Protein AF-A0A7S2UHZ5-F1 (afdb_monomer_lite)

Sequence (242 aa):
SILELDVACSGGGQELNRRLLEGTSVEQKRLEEQRQRSRGRYGQARVVEPGGWLNDPTFMKSLSPTITPPHYPYARNYHRHFALSTAFRPDSQDLDINATRLGYTTLLMEGMGIRYRPEVSLGTVVLQSVSSLVNHSGSGLFYKRSGLMGAQTPSLTVLGNSTRSHGHLHSVVTQFTGSLKRPLNRGYLARDVMAGLLPEAEDCSESLEYCLNVRDAYEPPDHGDGTFHLQQEGTYFSENTD

Radius of gyration: 23.61 Å; chains: 1; bounding box: 49×34×80 Å

pLDDT: mean 73.03, std 15.26, range [33.66, 92.81]

Foldseek 3Di:
DDKWKKKFWDPDLVVVVVLLLQQAPNVVVVVVVVCVVDVDDDDDDPRDHQQNQVQDCVGIPTPDPLDDDDPARSDQQLDPAKEKAKEKEGFPVPPPVPCPQVNSQRSQCRSCCPRRPHPYYHYHYDPDQPCNVCVPPDDPPVCVVVVSPPPRIIMMMMMMDGLSSLVVLVVVLVVLVVVLPDPVVVVVCVVCVVVVNDDDSVVSVVVSVVSVVVSVVSDGPPCSDPCPDPVPPDPPPPPPDD

Organism: NCBI:txid420275

Structure (mmCIF, N/CA/C/O backbone):
data_AF-A0A7S2UHZ5-F1
#
_entry.id   AF-A0A7S2UHZ5-F1
#
loop_
_atom_site.group_PDB
_atom_site.id
_atom_site.type_symbol
_atom_site.label_atom_id
_atom_site.label_alt_id
_atom_site.label_comp_id
_atom_site.label_asym_id
_atom_site.label_entity_id
_atom_site.label_seq_id
_atom_site.pdbx_PDB_ins_code
_atom_site.Cartn_x
_atom_site.Cartn_y
_atom_site.Cartn_z
_atom_site.occupancy
_atom_site.B_iso_or_equiv
_atom_site.auth_seq_id
_atom_site.auth_comp_id
_atom_site.auth_asym_id
_atom_site.auth_atom_id
_atom_site.pdbx_PDB_model_num
ATOM 1 N N . SER A 1 1 ? -7.349 6.846 8.201 1.00 65.12 1 SER A N 1
ATOM 2 C CA . SER A 1 1 ? -6.884 5.849 7.221 1.00 65.12 1 SER A CA 1
ATOM 3 C C . SER A 1 1 ? -5.747 5.047 7.827 1.00 65.12 1 SER A C 1
ATOM 5 O O . SER A 1 1 ? -4.918 5.600 8.541 1.00 65.12 1 SER A O 1
ATOM 7 N N . ILE A 1 2 ? -5.738 3.743 7.583 1.00 76.19 2 ILE A N 1
ATOM 8 C CA . ILE A 1 2 ? -4.685 2.808 7.970 1.00 76.19 2 ILE A CA 1
ATOM 9 C C . ILE A 1 2 ? -3.681 2.737 6.823 1.00 76.19 2 ILE A C 1
ATOM 11 O O . ILE A 1 2 ? -4.057 2.546 5.668 1.00 76.19 2 ILE A O 1
ATOM 15 N N . LEU A 1 3 ? -2.405 2.935 7.148 1.00 82.00 3 LEU A N 1
ATOM 16 C CA . LEU A 1 3 ? -1.318 2.910 6.178 1.00 82.00 3 LEU A CA 1
ATOM 17 C C . LEU A 1 3 ? -0.586 1.568 6.240 1.00 82.00 3 LEU A C 1
ATOM 19 O O . LEU A 1 3 ? -0.188 1.092 7.304 1.00 82.00 3 LEU A O 1
ATOM 23 N N . GLU A 1 4 ? -0.390 0.981 5.070 1.00 81.94 4 GLU A N 1
ATOM 24 C CA . GLU A 1 4 ? 0.342 -0.253 4.843 1.00 81.94 4 GLU A CA 1
ATOM 25 C C . GLU A 1 4 ? 1.698 0.066 4.230 1.00 81.94 4 GLU A C 1
ATOM 27 O O . GLU A 1 4 ? 1.770 0.794 3.241 1.00 81.94 4 GLU A O 1
ATOM 32 N N . LEU A 1 5 ? 2.765 -0.490 4.803 1.00 85.50 5 LEU A N 1
ATOM 33 C CA . LEU A 1 5 ? 4.116 -0.359 4.279 1.00 85.50 5 LEU A CA 1
ATOM 34 C C . LEU A 1 5 ? 4.591 -1.712 3.763 1.00 85.50 5 LEU A C 1
ATOM 36 O O . LEU A 1 5 ? 4.774 -2.655 4.534 1.00 85.50 5 LEU A O 1
ATOM 40 N N . ASP A 1 6 ? 4.853 -1.781 2.466 1.00 85.75 6 ASP A N 1
ATOM 41 C CA . ASP A 1 6 ? 5.472 -2.930 1.827 1.00 85.75 6 ASP A CA 1
ATOM 42 C C . ASP A 1 6 ? 6.851 -2.549 1.290 1.00 85.75 6 ASP A C 1
ATOM 44 O O . ASP A 1 6 ? 7.070 -1.440 0.800 1.00 85.75 6 ASP A O 1
ATOM 48 N N . VAL A 1 7 ? 7.801 -3.473 1.392 1.00 85.38 7 VAL A N 1
ATOM 49 C CA . VAL A 1 7 ? 9.200 -3.246 1.035 1.00 85.38 7 VAL A CA 1
ATOM 50 C C . VAL A 1 7 ? 9.732 -4.423 0.228 1.00 85.38 7 VAL A C 1
ATOM 52 O O . VAL A 1 7 ? 9.585 -5.581 0.620 1.00 85.38 7 VAL A O 1
ATOM 55 N N . ALA A 1 8 ? 10.401 -4.119 -0.877 1.00 84.94 8 ALA A N 1
ATOM 56 C CA . ALA A 1 8 ? 11.267 -5.045 -1.588 1.00 84.94 8 ALA A CA 1
ATOM 57 C C . ALA A 1 8 ? 12.725 -4.604 -1.416 1.00 84.94 8 ALA A C 1
ATOM 59 O O . ALA A 1 8 ? 13.103 -3.483 -1.766 1.00 84.94 8 ALA A O 1
ATOM 60 N N . CYS A 1 9 ? 13.538 -5.518 -0.888 1.00 76.25 9 CYS A N 1
ATOM 61 C CA . CYS A 1 9 ? 14.993 -5.414 -0.835 1.00 76.25 9 CYS A CA 1
ATOM 62 C C . CYS A 1 9 ? 15.552 -6.620 -1.590 1.00 76.25 9 CYS A C 1
ATOM 64 O O . CYS A 1 9 ? 15.292 -7.758 -1.192 1.00 76.25 9 CYS A O 1
ATOM 66 N N . SER A 1 10 ? 16.302 -6.387 -2.665 1.00 66.19 10 SER A N 1
ATOM 67 C CA . SER A 1 10 ? 16.981 -7.454 -3.405 1.00 66.19 10 SER A CA 1
ATOM 68 C C . SER A 1 10 ? 18.483 -7.392 -3.143 1.00 66.19 10 SER A C 1
ATOM 70 O O . SER A 1 10 ? 19.058 -6.308 -3.084 1.00 66.19 10 SER A O 1
ATOM 72 N N . GLY A 1 11 ? 19.125 -8.558 -3.031 1.00 58.78 11 GLY A N 1
ATOM 73 C CA . GLY A 1 11 ? 20.588 -8.680 -2.973 1.00 58.78 11 GLY A CA 1
ATOM 74 C C . GLY A 1 11 ? 21.298 -8.335 -4.291 1.00 58.78 11 GLY A C 1
ATOM 75 O O . GLY A 1 11 ? 22.522 -8.325 -4.323 1.00 58.78 11 GLY A O 1
ATOM 76 N N . GLY A 1 12 ? 20.551 -8.044 -5.363 1.00 65.62 12 GLY A N 1
ATOM 77 C CA . GLY A 1 12 ? 21.070 -7.487 -6.612 1.00 65.62 12 GLY A CA 1
ATOM 78 C C . GLY A 1 12 ? 20.059 -6.536 -7.252 1.00 65.62 12 GLY A C 1
ATOM 79 O O . GLY A 1 12 ? 18.883 -6.893 -7.405 1.00 65.62 12 GLY A O 1
ATOM 80 N N . GLY A 1 13 ? 20.496 -5.328 -7.621 1.00 71.25 13 GLY A N 1
ATOM 81 C CA . GLY A 1 13 ? 19.631 -4.309 -8.226 1.00 71.25 13 GLY A CA 1
ATOM 82 C C . GLY A 1 13 ? 19.082 -4.685 -9.593 1.00 71.25 13 GLY A C 1
ATOM 83 O O . GLY A 1 13 ? 17.975 -4.276 -9.937 1.00 71.25 13 GLY A O 1
ATOM 84 N N . GLN A 1 14 ? 19.758 -5.590 -10.299 1.00 77.12 14 GLN A N 1
ATOM 85 C CA . GLN A 1 14 ? 19.291 -6.148 -11.565 1.00 77.12 14 GLN A CA 1
ATOM 86 C C . GLN A 1 14 ? 17.910 -6.810 -11.471 1.00 77.12 14 GLN A C 1
ATOM 88 O O . GLN A 1 14 ? 17.083 -6.578 -12.347 1.00 77.12 14 GLN A O 1
ATOM 93 N N . GLU A 1 15 ? 17.617 -7.586 -10.419 1.00 82.31 15 GLU A N 1
ATOM 94 C CA . GLU A 1 15 ? 16.302 -8.237 -10.284 1.00 82.31 15 GLU A CA 1
ATOM 95 C C . GLU A 1 15 ? 15.198 -7.214 -10.014 1.00 82.31 15 GLU A C 1
ATOM 97 O O . GLU A 1 15 ? 14.119 -7.289 -10.597 1.00 82.31 15 GLU A O 1
ATOM 102 N N . LEU A 1 16 ? 15.473 -6.224 -9.164 1.00 83.19 16 LEU A N 1
ATOM 103 C CA . LEU A 1 16 ? 14.504 -5.181 -8.848 1.00 83.19 16 LEU A CA 1
ATOM 104 C C . LEU A 1 16 ? 14.216 -4.322 -10.089 1.00 83.19 16 LEU A C 1
ATOM 106 O O . LEU A 1 16 ? 13.055 -4.093 -10.421 1.00 83.19 16 LEU A O 1
ATOM 110 N N . ASN A 1 17 ? 15.257 -3.934 -10.828 1.00 84.69 17 ASN A N 1
ATOM 111 C CA . ASN A 1 17 ? 15.122 -3.218 -12.096 1.00 84.69 17 ASN A CA 1
ATOM 112 C C . ASN A 1 17 ? 14.367 -4.040 -13.143 1.00 84.69 17 ASN A C 1
ATOM 114 O O . ASN A 1 17 ? 13.496 -3.507 -13.827 1.00 84.69 17 ASN A O 1
ATOM 118 N N . ARG A 1 18 ? 14.651 -5.344 -13.243 1.00 86.00 18 ARG A N 1
ATOM 119 C CA . ARG A 1 18 ? 13.939 -6.261 -14.138 1.00 86.00 18 ARG A CA 1
ATOM 120 C C . ARG A 1 18 ? 12.443 -6.274 -13.824 1.00 86.00 18 ARG A C 1
ATOM 122 O O . ARG A 1 18 ? 11.646 -6.061 -14.726 1.00 86.00 18 ARG A O 1
ATOM 129 N N . ARG A 1 19 ? 12.065 -6.437 -12.552 1.00 87.44 19 ARG A N 1
ATOM 130 C CA . ARG A 1 19 ? 10.659 -6.430 -12.107 1.00 87.44 19 ARG A CA 1
ATOM 131 C C . ARG A 1 19 ? 9.957 -5.088 -12.320 1.00 87.44 19 ARG A C 1
ATOM 133 O O . ARG A 1 19 ? 8.768 -5.083 -12.612 1.00 87.44 19 ARG A O 1
ATOM 140 N N . LEU A 1 20 ? 10.663 -3.964 -12.181 1.00 87.56 20 LEU A N 1
ATOM 141 C CA . LEU A 1 20 ? 10.104 -2.638 -12.478 1.00 87.56 20 LEU A CA 1
ATOM 142 C C . LEU A 1 20 ? 9.867 -2.423 -13.976 1.00 87.56 20 LEU A C 1
ATOM 144 O O . LEU A 1 20 ? 8.927 -1.724 -14.339 1.00 87.56 20 LEU A O 1
ATOM 148 N N . LEU A 1 21 ? 10.718 -2.998 -14.829 1.00 88.31 21 LEU A N 1
ATOM 149 C CA . LEU A 1 21 ? 10.591 -2.917 -16.283 1.00 88.31 21 LEU A CA 1
ATOM 150 C C . LEU A 1 21 ? 9.483 -3.827 -16.827 1.00 88.31 21 LEU A C 1
ATOM 152 O O . LEU A 1 21 ? 8.855 -3.463 -17.817 1.00 88.31 21 LEU A O 1
ATOM 156 N N . GLU A 1 22 ? 9.226 -4.971 -16.194 1.00 87.56 22 GLU A N 1
ATOM 157 C CA . GLU A 1 22 ? 8.235 -5.950 -16.655 1.00 87.56 22 GLU A CA 1
ATOM 158 C C . GLU A 1 22 ? 6.866 -5.322 -16.970 1.00 87.56 22 GLU A C 1
ATOM 160 O O . GLU A 1 22 ? 6.234 -4.670 -16.134 1.00 87.56 22 GLU A O 1
ATOM 165 N N . GLY A 1 23 ? 6.396 -5.551 -18.193 1.00 84.12 23 GLY A N 1
ATOM 166 C CA . GLY A 1 23 ? 5.097 -5.121 -18.697 1.00 84.12 23 GLY A CA 1
ATOM 167 C C . GLY A 1 23 ? 4.998 -3.647 -19.083 1.00 84.12 23 GLY A C 1
ATOM 168 O O . GLY A 1 23 ? 4.014 -3.266 -19.714 1.00 84.12 23 GLY A O 1
ATOM 169 N N . THR A 1 24 ? 5.994 -2.823 -18.752 1.00 87.81 24 THR A N 1
ATOM 170 C CA . THR A 1 24 ? 5.994 -1.376 -19.031 1.00 87.81 24 THR A CA 1
ATOM 171 C C . THR A 1 24 ? 6.169 -1.062 -20.517 1.00 87.81 24 THR A C 1
ATOM 173 O O . THR A 1 24 ? 6.729 -1.849 -21.287 1.00 87.81 24 THR A O 1
ATOM 176 N N . SER A 1 25 ? 5.747 0.135 -20.930 1.00 86.31 25 SER A N 1
ATOM 177 C CA . SER A 1 25 ? 5.948 0.640 -22.293 1.00 86.31 25 SER A CA 1
ATOM 178 C C . SER A 1 25 ? 7.437 0.714 -22.659 1.00 86.31 25 SER A C 1
ATOM 180 O O . SER A 1 25 ? 7.822 0.482 -23.807 1.00 86.31 25 SER A O 1
ATOM 182 N N . VAL A 1 26 ? 8.295 0.966 -21.663 1.00 85.31 26 VAL A N 1
ATOM 183 C CA . VAL A 1 26 ? 9.754 1.012 -21.805 1.00 85.31 26 VAL A CA 1
ATOM 184 C C . VAL A 1 26 ? 10.309 -0.360 -22.189 1.00 85.31 26 VAL A C 1
ATOM 186 O O . VAL A 1 26 ? 11.140 -0.455 -23.096 1.00 85.31 26 VAL A O 1
ATOM 189 N N . GLU A 1 27 ? 9.841 -1.432 -21.544 1.00 86.38 27 GLU A N 1
ATOM 190 C CA . GLU A 1 27 ? 10.215 -2.798 -21.922 1.00 86.38 27 GLU A CA 1
ATOM 191 C C . GLU A 1 27 ? 9.689 -3.150 -23.315 1.00 86.38 27 GLU A C 1
ATOM 193 O O . GLU A 1 27 ? 10.446 -3.662 -24.143 1.00 86.38 27 GLU A O 1
ATOM 198 N N . GLN A 1 28 ? 8.427 -2.829 -23.609 1.00 83.88 28 GLN A N 1
ATOM 199 C CA . GLN A 1 28 ? 7.820 -3.114 -24.911 1.00 83.88 28 GLN A CA 1
ATOM 200 C C . GLN A 1 28 ? 8.590 -2.452 -26.058 1.00 83.88 28 GLN A C 1
ATOM 202 O O . GLN A 1 28 ? 8.941 -3.126 -27.030 1.00 83.88 28 GLN A O 1
ATOM 207 N N . LYS A 1 29 ? 8.940 -1.169 -25.913 1.00 85.00 29 LYS A N 1
ATOM 208 C CA . LYS A 1 29 ? 9.750 -0.435 -26.890 1.00 85.00 29 LYS A CA 1
ATOM 209 C C . LYS A 1 29 ? 11.127 -1.074 -27.079 1.00 85.00 29 LYS A C 1
ATOM 211 O O . LYS A 1 29 ? 11.565 -1.283 -28.208 1.00 85.00 29 LYS A O 1
ATOM 216 N N . ARG A 1 30 ? 11.801 -1.444 -25.984 1.00 83.50 30 ARG A N 1
ATOM 217 C CA . ARG A 1 30 ? 13.105 -2.126 -26.037 1.00 83.50 30 ARG A CA 1
ATOM 218 C C . ARG A 1 30 ? 13.016 -3.465 -26.777 1.00 83.50 30 ARG A C 1
ATOM 220 O O . ARG A 1 30 ? 13.906 -3.792 -27.563 1.00 83.50 30 ARG A O 1
ATOM 227 N N . LEU A 1 31 ? 11.961 -4.242 -26.533 1.00 83.88 31 LEU A N 1
ATOM 228 C CA . LEU A 1 31 ? 11.718 -5.511 -27.221 1.00 83.88 31 LEU A CA 1
ATOM 229 C C . LEU A 1 31 ? 11.427 -5.301 -28.711 1.00 83.88 31 LEU A C 1
ATOM 231 O O . LEU A 1 31 ? 11.897 -6.080 -29.539 1.00 83.88 31 LEU A O 1
ATOM 235 N N . GLU A 1 32 ? 10.688 -4.254 -29.072 1.00 82.56 32 GLU A N 1
ATOM 236 C CA . GLU A 1 32 ? 10.412 -3.906 -30.466 1.00 82.56 32 GLU A CA 1
ATOM 237 C C . GLU A 1 32 ? 11.686 -3.508 -31.224 1.00 82.56 32 GLU A C 1
ATOM 239 O O . GLU A 1 32 ? 11.954 -4.044 -32.301 1.00 82.56 32 GLU A O 1
ATOM 244 N N . GLU A 1 33 ? 12.534 -2.661 -30.638 1.00 84.06 33 GLU A N 1
ATOM 245 C CA . GLU A 1 33 ? 13.831 -2.285 -31.215 1.00 84.06 33 GLU A CA 1
ATOM 246 C C . GLU A 1 33 ? 14.745 -3.505 -31.420 1.00 84.06 33 GLU A C 1
ATOM 248 O O . GLU A 1 33 ? 15.434 -3.624 -32.438 1.00 84.06 33 GLU A O 1
ATOM 253 N N . GLN A 1 34 ? 14.731 -4.457 -30.481 1.00 82.12 34 GLN A N 1
ATOM 254 C CA . GLN A 1 34 ? 15.459 -5.720 -30.628 1.00 82.12 34 GLN A CA 1
ATOM 255 C C . GLN A 1 34 ? 14.881 -6.597 -31.743 1.00 82.12 34 GLN A C 1
ATOM 257 O O . GLN A 1 34 ? 15.645 -7.179 -32.514 1.00 82.12 34 GLN A O 1
ATOM 262 N N . ARG A 1 35 ? 13.552 -6.661 -31.885 1.00 80.25 35 ARG A N 1
ATOM 263 C CA . ARG A 1 35 ? 12.893 -7.386 -32.985 1.00 80.25 35 ARG A CA 1
ATOM 264 C C . ARG A 1 35 ? 13.233 -6.789 -34.347 1.00 80.25 35 ARG A C 1
ATOM 266 O O . ARG A 1 35 ? 13.475 -7.538 -35.286 1.00 80.25 35 ARG A O 1
ATOM 273 N N . GLN A 1 36 ? 13.312 -5.464 -34.458 1.00 78.31 36 GLN A N 1
ATOM 274 C CA . GLN A 1 36 ? 13.700 -4.801 -35.707 1.00 78.31 36 GLN A CA 1
ATOM 275 C C . GLN A 1 36 ? 15.152 -5.113 -36.109 1.00 78.31 36 GLN A C 1
ATOM 277 O O . GLN A 1 36 ? 15.464 -5.182 -37.298 1.00 78.31 36 GLN A O 1
ATOM 282 N N . ARG A 1 37 ? 16.037 -5.357 -35.132 1.00 78.50 37 ARG A N 1
ATOM 283 C CA . ARG A 1 37 ? 17.439 -5.745 -35.370 1.00 78.50 37 ARG A CA 1
ATOM 284 C C . ARG A 1 37 ? 17.621 -7.238 -35.670 1.00 78.50 37 ARG A C 1
ATOM 286 O O . ARG A 1 37 ? 18.589 -7.608 -36.330 1.00 78.50 37 ARG A O 1
ATOM 293 N N . SER A 1 38 ? 16.689 -8.085 -35.241 1.00 71.25 38 SER A N 1
ATOM 294 C CA . SER A 1 38 ? 16.795 -9.544 -35.319 1.00 71.25 38 SER A CA 1
ATOM 295 C C . SER A 1 38 ? 15.705 -10.140 -36.221 1.00 71.25 38 SER A C 1
ATOM 297 O O . SER A 1 38 ? 14.574 -10.343 -35.794 1.00 71.25 38 SER A O 1
ATOM 299 N N . ARG A 1 39 ? 16.043 -10.507 -37.467 1.00 60.19 39 ARG A N 1
ATOM 300 C CA . ARG A 1 39 ? 15.130 -11.122 -38.469 1.00 60.19 39 ARG A CA 1
ATOM 301 C C . ARG A 1 39 ? 14.690 -12.577 -38.169 1.00 60.19 39 ARG A C 1
ATOM 303 O O . ARG A 1 39 ? 14.402 -13.336 -39.091 1.00 60.19 39 ARG A O 1
ATOM 310 N N . GLY A 1 40 ? 14.649 -13.010 -36.910 1.00 57.34 40 GLY A N 1
ATOM 311 C CA . GLY A 1 40 ? 14.443 -14.417 -36.537 1.00 57.34 40 GLY A CA 1
ATOM 312 C C . GLY A 1 40 ? 13.321 -14.620 -35.525 1.00 57.34 40 GLY A C 1
ATOM 313 O O . GLY A 1 40 ? 13.151 -13.807 -34.628 1.00 57.34 40 GLY A O 1
ATOM 314 N N . ARG A 1 41 ? 12.566 -15.718 -35.683 1.00 59.81 41 ARG A N 1
ATOM 315 C CA . ARG A 1 41 ? 11.445 -16.159 -34.830 1.00 59.81 41 ARG A CA 1
ATOM 316 C C . ARG A 1 41 ? 11.743 -15.981 -33.337 1.00 59.81 41 ARG A C 1
ATOM 318 O O . ARG A 1 41 ? 12.509 -16.755 -32.769 1.00 59.81 41 ARG A O 1
ATOM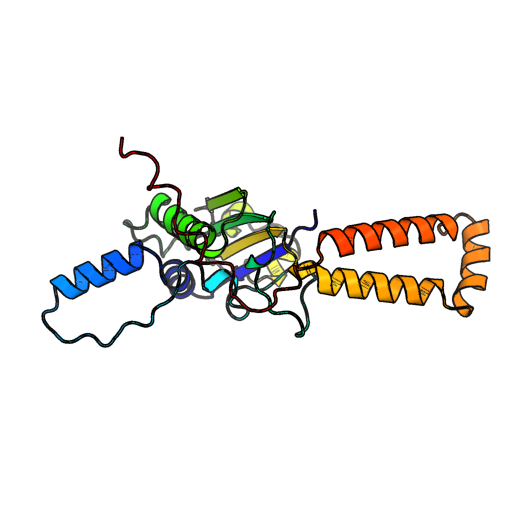 325 N N . TYR A 1 42 ? 11.066 -15.034 -32.695 1.00 56.25 42 TYR A N 1
ATOM 326 C CA . TYR A 1 42 ? 10.974 -14.996 -31.240 1.00 56.25 42 TYR A CA 1
ATOM 327 C C . TYR A 1 42 ? 9.695 -15.704 -30.804 1.00 56.25 42 TYR A C 1
ATOM 329 O O . TYR A 1 42 ? 8.626 -15.476 -31.373 1.00 56.25 42 TYR A O 1
ATOM 337 N N . GLY A 1 43 ? 9.823 -16.577 -29.803 1.00 58.22 43 GLY A N 1
ATOM 338 C CA . GLY A 1 43 ? 8.676 -17.143 -29.102 1.00 58.22 43 GLY A CA 1
ATOM 339 C C . GLY A 1 43 ? 7.795 -16.033 -28.531 1.00 58.22 43 GLY A C 1
ATOM 340 O O . GLY A 1 43 ? 8.266 -14.925 -28.263 1.00 58.22 43 GLY A O 1
ATOM 341 N N . GLN A 1 44 ? 6.506 -16.326 -28.375 1.00 59.06 44 GLN A N 1
ATOM 342 C CA . GLN A 1 44 ? 5.550 -15.419 -27.747 1.00 59.06 44 GLN A CA 1
ATOM 343 C C . GLN A 1 44 ? 6.089 -15.017 -26.366 1.00 59.06 44 GLN A C 1
ATOM 345 O O . GLN A 1 44 ? 6.222 -15.856 -25.475 1.00 59.06 44 GLN A O 1
ATOM 350 N N . ALA A 1 45 ? 6.465 -13.746 -26.209 1.00 61.88 45 ALA A N 1
ATOM 351 C CA . ALA A 1 45 ? 6.867 -13.221 -24.914 1.00 61.88 45 ALA A CA 1
ATOM 352 C C . ALA A 1 45 ? 5.670 -13.323 -23.963 1.00 61.88 45 ALA A C 1
ATOM 354 O O . ALA A 1 45 ? 4.532 -13.067 -24.365 1.00 61.88 45 ALA A O 1
ATOM 355 N N . ARG A 1 46 ? 5.925 -13.722 -22.715 1.00 68.94 46 ARG A N 1
ATOM 356 C CA . ARG A 1 46 ? 4.893 -13.762 -21.680 1.00 68.94 46 ARG A CA 1
ATOM 357 C C . ARG A 1 46 ? 4.316 -12.355 -21.537 1.00 68.94 46 ARG A C 1
ATOM 359 O O . ARG A 1 46 ? 5.061 -11.419 -21.272 1.00 68.94 46 ARG A O 1
ATOM 366 N N . VAL A 1 47 ? 3.006 -12.218 -21.719 1.00 70.69 47 VAL A N 1
ATOM 367 C CA . VAL A 1 47 ? 2.312 -10.953 -21.473 1.00 70.69 47 VAL A CA 1
ATOM 368 C C . VAL A 1 47 ? 2.282 -10.753 -19.961 1.00 70.69 47 VAL A C 1
ATOM 370 O O . VAL A 1 47 ? 1.602 -11.488 -19.246 1.00 70.69 47 VAL A O 1
ATOM 373 N N . VAL A 1 48 ? 3.097 -9.823 -19.474 1.00 81.62 48 VAL A N 1
ATOM 374 C CA . VAL A 1 48 ? 3.091 -9.367 -18.083 1.00 81.62 48 VAL A CA 1
ATOM 375 C C . VAL A 1 48 ? 2.523 -7.956 -18.094 1.00 81.62 48 VAL A C 1
ATOM 377 O O . VAL A 1 48 ? 2.918 -7.144 -18.924 1.00 81.62 48 VAL A O 1
ATOM 380 N N . GLU A 1 49 ? 1.563 -7.676 -17.220 1.00 82.00 49 GLU A N 1
ATOM 381 C CA . GLU A 1 49 ? 1.033 -6.322 -17.069 1.00 82.00 49 GLU A CA 1
ATOM 382 C C . GLU A 1 49 ? 1.995 -5.456 -16.241 1.00 82.00 49 GLU A C 1
ATOM 384 O O . GLU A 1 49 ? 2.575 -5.957 -15.265 1.00 82.00 49 GLU A O 1
ATOM 389 N N . PRO A 1 50 ? 2.124 -4.155 -16.565 1.00 86.69 50 PRO A N 1
ATOM 390 C CA . PRO A 1 50 ? 2.863 -3.224 -15.727 1.00 86.69 50 PRO A CA 1
ATOM 391 C C . PRO A 1 50 ? 2.353 -3.274 -14.282 1.00 86.69 50 PRO A C 1
ATOM 393 O O . PRO A 1 50 ? 1.150 -3.349 -14.020 1.00 86.69 50 PRO A O 1
ATOM 396 N N . GLY A 1 51 ? 3.275 -3.243 -13.320 1.00 84.81 51 GLY A N 1
ATOM 397 C CA . GLY A 1 51 ? 2.908 -3.259 -11.901 1.00 84.81 51 GLY A CA 1
ATOM 398 C C . GLY A 1 51 ? 2.592 -4.645 -11.345 1.00 84.81 51 GLY A C 1
ATOM 399 O O . GLY A 1 51 ? 2.117 -4.751 -10.215 1.00 84.81 51 GLY A O 1
ATOM 400 N N . GLY A 1 52 ? 2.881 -5.725 -12.083 1.00 83.88 52 GLY A N 1
ATOM 401 C CA . GLY A 1 52 ? 2.792 -7.104 -11.586 1.00 83.88 52 GLY A CA 1
ATOM 402 C C . GLY A 1 52 ? 3.450 -7.306 -10.213 1.00 83.88 52 GLY A C 1
ATOM 403 O O . GLY A 1 52 ? 2.908 -7.999 -9.350 1.00 83.88 52 GLY A O 1
ATOM 404 N N . TRP A 1 53 ? 4.570 -6.619 -9.992 1.00 84.62 53 TRP A N 1
ATOM 405 C CA . TRP A 1 53 ? 5.367 -6.650 -8.770 1.00 84.62 53 TRP A CA 1
ATOM 406 C C . TRP A 1 53 ? 4.633 -6.165 -7.506 1.00 84.62 53 TRP A C 1
ATOM 408 O O . TRP A 1 53 ? 4.969 -6.616 -6.416 1.00 84.62 53 TRP A O 1
ATOM 418 N N . LEU A 1 54 ? 3.603 -5.313 -7.610 1.00 82.06 54 LEU A N 1
ATOM 419 C CA . LEU A 1 54 ? 2.859 -4.791 -6.448 1.00 82.06 54 LEU A CA 1
ATOM 420 C C . LEU A 1 54 ? 2.027 -5.861 -5.720 1.00 82.06 54 LEU A C 1
ATOM 422 O O . LEU A 1 54 ? 1.743 -5.712 -4.525 1.00 82.06 54 LEU A O 1
ATOM 426 N N . ASN A 1 55 ? 1.636 -6.920 -6.436 1.00 77.81 55 ASN A N 1
ATOM 427 C CA . ASN A 1 55 ? 0.844 -8.037 -5.916 1.00 77.81 55 ASN A CA 1
ATOM 428 C C . ASN A 1 55 ? 1.677 -9.303 -5.674 1.00 77.81 55 ASN A C 1
ATOM 430 O O . ASN A 1 55 ? 1.115 -10.292 -5.215 1.00 77.81 55 ASN A O 1
ATOM 434 N N . ASP A 1 56 ? 2.972 -9.310 -6.003 1.00 79.94 56 ASP A N 1
ATOM 435 C CA . ASP A 1 56 ? 3.821 -10.491 -5.837 1.00 79.94 56 ASP A CA 1
ATOM 436 C C . ASP A 1 56 ? 4.311 -10.585 -4.376 1.00 79.94 56 ASP A C 1
ATOM 438 O O . ASP A 1 56 ? 5.193 -9.815 -3.982 1.00 79.94 56 ASP A O 1
ATOM 442 N N . PRO A 1 57 ? 3.783 -11.522 -3.559 1.00 74.25 57 PRO A N 1
ATOM 443 C CA . PRO A 1 57 ? 4.157 -11.643 -2.149 1.00 74.25 57 PRO A CA 1
ATOM 444 C C . PRO A 1 57 ? 5.576 -12.193 -1.961 1.00 74.25 57 PRO A C 1
ATOM 446 O O . PRO A 1 57 ? 6.137 -12.101 -0.870 1.00 74.25 57 PRO A O 1
ATOM 449 N N . THR A 1 58 ? 6.162 -12.793 -3.003 1.00 78.81 58 THR A N 1
ATOM 450 C CA . THR A 1 58 ? 7.550 -13.270 -2.969 1.00 78.81 58 THR A CA 1
ATOM 451 C C . THR A 1 58 ? 8.537 -12.123 -3.167 1.00 78.81 58 THR A C 1
ATOM 453 O O . THR A 1 58 ? 9.667 -12.191 -2.683 1.00 78.81 58 THR A O 1
ATOM 456 N N . PHE A 1 59 ? 8.091 -11.055 -3.833 1.00 81.75 59 PHE A N 1
ATOM 457 C CA . PHE A 1 59 ? 8.889 -9.876 -4.137 1.00 81.75 59 PHE A CA 1
ATOM 458 C C . PHE A 1 59 ? 8.677 -8.753 -3.112 1.00 81.75 59 PHE A C 1
ATOM 460 O O . PHE A 1 59 ? 9.643 -8.276 -2.513 1.00 81.75 59 PHE A O 1
ATOM 467 N N . MET A 1 60 ? 7.424 -8.360 -2.865 1.00 82.25 60 MET A N 1
ATOM 468 C CA . MET A 1 60 ? 7.063 -7.338 -1.880 1.00 82.25 60 MET A CA 1
ATOM 469 C C . MET A 1 60 ? 6.771 -7.985 -0.528 1.00 82.25 60 MET A C 1
ATOM 471 O O . MET A 1 60 ? 5.819 -8.752 -0.384 1.00 82.25 60 MET A O 1
ATOM 475 N N . LYS A 1 61 ? 7.550 -7.627 0.493 1.00 79.25 61 LYS A N 1
ATOM 476 C CA . LYS A 1 61 ? 7.310 -8.061 1.872 1.00 79.25 61 LYS A CA 1
ATOM 477 C C . LYS A 1 61 ? 6.547 -6.984 2.620 1.00 79.25 61 LYS A C 1
ATOM 479 O O . LYS A 1 61 ? 6.985 -5.837 2.659 1.00 79.25 61 LYS A O 1
ATOM 484 N N . SER A 1 62 ? 5.440 -7.355 3.254 1.00 77.75 62 SER A N 1
ATOM 485 C CA . SER A 1 62 ? 4.750 -6.418 4.134 1.00 77.75 62 SER A CA 1
ATOM 486 C C . SER A 1 62 ? 5.497 -6.249 5.445 1.00 77.75 62 SER A C 1
ATOM 488 O O . SER A 1 62 ? 5.898 -7.230 6.071 1.00 77.75 62 SER A O 1
ATOM 490 N N . LEU A 1 63 ? 5.685 -4.998 5.850 1.00 75.06 63 LEU A N 1
ATOM 491 C CA . LEU A 1 63 ? 6.178 -4.635 7.176 1.00 75.06 63 LEU A CA 1
ATOM 492 C C . LEU A 1 63 ? 5.040 -4.259 8.124 1.00 75.06 63 LEU A C 1
ATOM 494 O O . LEU A 1 63 ? 5.271 -4.110 9.325 1.00 75.06 63 LEU A O 1
ATOM 498 N N . SER A 1 64 ? 3.820 -4.111 7.609 1.00 71.06 64 SER A N 1
ATOM 499 C CA . SER A 1 64 ? 2.660 -3.873 8.449 1.00 71.06 64 SER A CA 1
ATOM 500 C C . SER A 1 64 ? 2.255 -5.169 9.163 1.00 71.06 64 SER A C 1
ATOM 502 O O . SER A 1 64 ? 2.124 -6.213 8.522 1.00 71.06 64 SER A O 1
ATOM 504 N N . PRO A 1 65 ? 2.001 -5.128 10.486 1.00 57.75 65 PRO A N 1
ATOM 505 C CA . PRO A 1 65 ? 1.571 -6.297 11.264 1.00 57.75 65 PRO A CA 1
ATOM 506 C C . PRO A 1 65 ? 0.177 -6.814 10.860 1.00 57.75 65 PRO A C 1
ATOM 508 O O . PRO A 1 65 ? -0.289 -7.824 11.380 1.00 57.75 65 PRO A O 1
ATOM 511 N N . THR A 1 66 ? -0.488 -6.125 9.931 1.00 57.84 66 THR A N 1
ATOM 512 C CA . THR A 1 66 ? -1.838 -6.387 9.434 1.00 57.84 66 THR A CA 1
ATOM 513 C C . THR A 1 66 ? -1.926 -7.546 8.436 1.00 57.84 66 THR A C 1
ATOM 515 O O . THR A 1 66 ? -3.031 -7.883 8.023 1.00 57.84 66 THR A O 1
ATOM 518 N N . ILE A 1 67 ? -0.814 -8.166 8.016 1.00 57.53 67 ILE A N 1
ATOM 519 C CA . ILE A 1 67 ? -0.822 -9.086 6.864 1.00 57.53 67 ILE A CA 1
ATOM 520 C C . ILE A 1 67 ? -0.264 -10.474 7.216 1.00 57.53 67 ILE A C 1
ATOM 522 O O . ILE A 1 67 ? 0.936 -10.705 7.095 1.00 57.53 67 ILE A O 1
ATOM 526 N N . THR A 1 68 ? -1.136 -11.402 7.647 1.00 45.06 68 THR A N 1
ATOM 527 C CA . THR A 1 68 ? -1.087 -12.886 7.440 1.00 45.06 68 THR A CA 1
ATOM 528 C C . THR A 1 68 ? -2.237 -13.596 8.202 1.00 45.06 68 THR A C 1
ATOM 530 O O . THR A 1 68 ? -2.520 -13.139 9.310 1.00 45.06 68 THR A O 1
ATOM 533 N N . PRO A 1 69 ? -2.872 -14.721 7.745 1.00 50.59 69 PRO A N 1
ATOM 534 C CA . PRO A 1 69 ? -2.805 -15.500 6.482 1.00 50.59 69 PRO A CA 1
ATOM 535 C C . PRO A 1 69 ? -4.210 -15.730 5.798 1.00 50.59 69 PRO A C 1
ATOM 537 O O . PRO A 1 69 ? -5.164 -15.014 6.088 1.00 50.59 69 PRO A O 1
ATOM 540 N N . PRO A 1 70 ? -4.405 -16.762 4.939 1.00 50.12 70 PRO A N 1
ATOM 541 C CA . PRO A 1 70 ? -4.364 -16.767 3.469 1.00 50.12 70 PRO A CA 1
ATOM 542 C C . PRO A 1 70 ? -5.714 -16.504 2.750 1.00 50.12 70 PRO A C 1
ATOM 544 O O . PRO A 1 70 ? -5.803 -16.719 1.544 1.00 50.12 70 PRO A O 1
ATOM 547 N N . HIS A 1 71 ? -6.782 -16.128 3.461 1.00 43.75 71 HIS A N 1
ATOM 548 C CA . HIS A 1 71 ? -8.152 -16.324 2.953 1.00 43.75 71 HIS A CA 1
ATOM 549 C C . HIS A 1 71 ? -8.723 -15.221 2.060 1.00 43.75 71 HIS A C 1
ATOM 551 O O . HIS A 1 71 ? -9.771 -15.437 1.459 1.00 43.75 71 HIS A O 1
ATOM 557 N N . TYR A 1 72 ? -8.039 -14.087 1.920 1.00 49.34 72 TYR A N 1
ATOM 558 C CA . TYR A 1 72 ? -8.457 -13.042 0.991 1.00 49.34 72 TYR A CA 1
ATOM 559 C C . TYR A 1 72 ? -7.404 -12.861 -0.099 1.00 49.34 72 TYR A C 1
ATOM 561 O O . TYR A 1 72 ? -6.215 -12.754 0.226 1.00 49.34 72 TYR A O 1
ATOM 569 N N . PRO A 1 73 ? -7.798 -12.834 -1.387 1.00 53.84 73 PRO A N 1
ATOM 570 C CA . PRO A 1 73 ? -6.868 -12.507 -2.453 1.00 53.84 73 PRO A CA 1
ATOM 571 C C . PRO A 1 73 ? -6.259 -11.141 -2.132 1.00 53.84 73 PRO A C 1
ATOM 573 O O . PRO A 1 73 ? -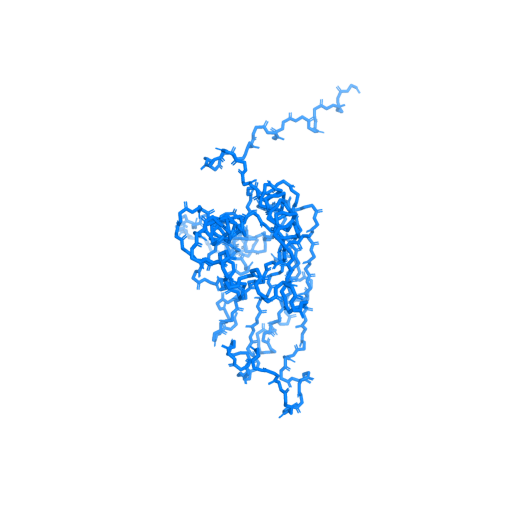6.973 -10.155 -1.987 1.00 53.84 73 PRO A O 1
ATOM 576 N N . TYR A 1 74 ? -4.930 -11.103 -1.996 1.00 56.97 74 TYR A N 1
ATOM 577 C CA . TYR A 1 74 ? -4.096 -9.945 -1.637 1.00 56.97 74 TYR A CA 1
ATOM 578 C C . TYR A 1 74 ? -4.155 -8.779 -2.644 1.00 56.97 74 TYR A C 1
ATOM 580 O O . TYR A 1 74 ? -3.220 -7.983 -2.745 1.00 56.97 74 TYR A O 1
ATOM 588 N N . ALA A 1 75 ? -5.206 -8.701 -3.448 1.00 63.72 75 ALA A N 1
ATOM 589 C CA . ALA A 1 75 ? -5.281 -7.821 -4.581 1.00 63.72 75 ALA A CA 1
ATOM 590 C C . ALA A 1 75 ? -5.650 -6.410 -4.097 1.00 63.72 75 ALA A C 1
ATOM 592 O O . ALA A 1 75 ? -6.723 -6.158 -3.554 1.00 63.72 75 ALA A O 1
ATOM 593 N N . ARG A 1 76 ? -4.711 -5.475 -4.267 1.00 67.88 76 ARG A N 1
ATOM 594 C CA . ARG A 1 76 ? -4.872 -4.064 -3.868 1.00 67.88 76 ARG A CA 1
ATOM 595 C C . ARG A 1 76 ? -5.940 -3.319 -4.675 1.00 67.88 76 ARG A C 1
ATOM 597 O O . ARG A 1 76 ? -6.305 -2.211 -4.314 1.00 67.88 76 ARG A O 1
ATOM 604 N N . ASN A 1 77 ? -6.397 -3.905 -5.778 1.00 60.88 77 ASN A N 1
ATOM 605 C CA . ASN A 1 77 ? -7.301 -3.313 -6.762 1.00 60.88 77 ASN A CA 1
ATOM 606 C C . ASN A 1 77 ? -8.788 -3.382 -6.375 1.00 60.88 77 ASN A C 1
ATOM 608 O O . ASN A 1 77 ? -9.616 -2.890 -7.131 1.00 60.88 77 ASN A O 1
ATOM 612 N N . TYR A 1 78 ? -9.148 -3.974 -5.232 1.00 63.81 78 TYR A N 1
ATOM 613 C CA . TYR A 1 78 ? -10.546 -4.009 -4.787 1.00 63.81 78 TYR A CA 1
ATOM 614 C C . TYR A 1 78 ? -11.018 -2.702 -4.130 1.00 63.81 78 TYR A C 1
ATOM 616 O O . TYR A 1 78 ? -12.209 -2.537 -3.888 1.00 63.81 78 TYR A O 1
ATOM 624 N N . HIS A 1 79 ? -10.120 -1.759 -3.839 1.00 63.53 79 HIS A N 1
ATOM 625 C CA . HIS A 1 79 ? -10.487 -0.498 -3.195 1.00 63.53 79 HIS A CA 1
ATOM 626 C C . HIS A 1 79 ? -10.814 0.573 -4.253 1.00 63.53 79 HIS A C 1
ATOM 628 O O . HIS A 1 79 ? -10.027 0.790 -5.167 1.00 63.53 79 HIS A O 1
ATOM 634 N N . ARG A 1 80 ? -11.952 1.276 -4.133 1.00 56.75 80 ARG A N 1
ATOM 635 C CA . ARG A 1 80 ? -12.295 2.407 -5.030 1.00 56.75 80 ARG A CA 1
ATOM 636 C C . ARG A 1 80 ? -11.539 3.697 -4.691 1.00 56.75 80 ARG A C 1
ATOM 638 O O . ARG A 1 80 ? -11.187 4.445 -5.590 1.00 56.75 80 ARG A O 1
ATOM 645 N N . HIS A 1 81 ? -11.257 3.915 -3.406 1.00 65.06 81 HIS A N 1
ATOM 646 C CA . HIS A 1 81 ? -10.643 5.144 -2.883 1.00 65.06 81 HIS A CA 1
ATOM 647 C C . HIS A 1 81 ? -9.291 4.888 -2.204 1.00 65.06 81 HIS A C 1
ATOM 649 O O . HIS A 1 81 ? -9.197 4.869 -0.977 1.00 65.06 81 HIS A O 1
ATOM 655 N N . PHE A 1 82 ? -8.253 4.570 -2.978 1.00 75.12 82 PHE A N 1
ATOM 656 C CA . PHE A 1 82 ? -6.920 4.346 -2.417 1.00 75.12 82 PHE A CA 1
ATOM 657 C C . PHE A 1 82 ? -5.846 5.201 -3.065 1.00 75.12 82 PHE A C 1
ATOM 659 O O . PHE A 1 82 ? -5.913 5.550 -4.241 1.00 75.12 82 PHE A O 1
ATOM 666 N N . ALA A 1 83 ? -4.830 5.502 -2.262 1.00 82.62 83 ALA A N 1
ATOM 667 C CA . ALA A 1 83 ? -3.636 6.211 -2.673 1.00 82.62 83 ALA A CA 1
ATOM 668 C C . ALA A 1 83 ? -2.420 5.296 -2.528 1.00 82.62 83 ALA A C 1
ATOM 670 O O . ALA A 1 83 ? -2.318 4.527 -1.565 1.00 82.62 83 ALA A O 1
ATOM 671 N N . LEU A 1 84 ? -1.493 5.411 -3.476 1.00 87.62 84 LEU A N 1
ATOM 672 C CA . LEU A 1 84 ? -0.203 4.736 -3.446 1.00 87.62 84 LEU A CA 1
ATOM 673 C C . LEU A 1 84 ? 0.914 5.772 -3.486 1.00 87.62 84 LEU A C 1
ATOM 675 O O . LEU A 1 84 ? 0.944 6.656 -4.340 1.00 87.62 84 LEU A O 1
ATOM 679 N N . SER A 1 85 ? 1.860 5.630 -2.570 1.00 90.31 85 SER A N 1
ATOM 680 C CA . SER A 1 85 ? 3.108 6.377 -2.561 1.00 90.31 85 SER A CA 1
ATOM 681 C C . SER A 1 85 ? 4.257 5.388 -2.644 1.00 90.31 85 SER A C 1
ATOM 683 O O . SER A 1 85 ? 4.428 4.536 -1.775 1.00 90.31 85 SER A O 1
ATOM 685 N N . THR A 1 86 ? 5.033 5.469 -3.714 1.00 90.38 86 THR A N 1
ATOM 686 C CA . THR A 1 86 ? 6.172 4.595 -3.960 1.00 90.38 86 THR A CA 1
ATOM 687 C C . THR A 1 86 ? 7.455 5.396 -3.925 1.00 90.38 86 THR A C 1
ATOM 689 O O . THR A 1 86 ? 7.567 6.479 -4.501 1.00 90.38 86 THR A O 1
ATOM 692 N N . ALA A 1 87 ? 8.443 4.855 -3.227 1.00 89.81 87 ALA A N 1
ATOM 693 C CA . ALA A 1 87 ? 9.783 5.399 -3.203 1.00 89.81 87 ALA A CA 1
ATOM 694 C C . ALA A 1 87 ? 10.761 4.325 -3.663 1.00 89.81 87 ALA A C 1
ATOM 696 O O . ALA A 1 87 ? 10.806 3.228 -3.107 1.00 89.81 87 ALA A O 1
ATOM 697 N N . PHE A 1 88 ? 11.542 4.659 -4.682 1.00 88.06 88 PHE A N 1
ATOM 698 C CA . PHE A 1 88 ? 12.572 3.799 -5.227 1.00 88.06 88 PHE A CA 1
ATOM 699 C C . PHE A 1 88 ? 13.956 4.388 -4.965 1.00 88.06 88 PHE A C 1
ATOM 701 O O . PHE A 1 88 ? 14.206 5.573 -5.200 1.00 88.06 88 PHE A O 1
ATOM 708 N N . ARG A 1 89 ? 14.864 3.549 -4.476 1.00 84.75 89 ARG A N 1
ATOM 709 C CA . ARG A 1 89 ? 16.280 3.850 -4.282 1.00 84.75 89 ARG A CA 1
ATOM 710 C C . ARG A 1 89 ? 17.089 2.871 -5.129 1.00 84.75 89 ARG A C 1
ATOM 712 O O . ARG A 1 89 ? 17.197 1.714 -4.721 1.00 84.75 89 ARG A O 1
ATOM 719 N N . PRO A 1 90 ? 17.618 3.291 -6.290 1.00 79.38 90 PRO A N 1
ATOM 720 C CA . PRO A 1 90 ? 18.509 2.447 -7.074 1.00 79.38 90 PRO A CA 1
ATOM 721 C C . PRO A 1 90 ? 19.856 2.273 -6.366 1.00 79.38 90 PRO A C 1
ATOM 723 O O . PRO A 1 90 ? 20.246 3.094 -5.532 1.00 79.38 90 PRO A O 1
ATOM 726 N N . ASP A 1 91 ? 20.574 1.215 -6.732 1.00 76.00 91 ASP A N 1
ATOM 727 C CA . ASP A 1 91 ? 21.985 1.063 -6.384 1.00 76.00 91 ASP A CA 1
ATOM 728 C C . ASP A 1 91 ? 22.799 2.100 -7.176 1.00 76.00 91 ASP A C 1
ATOM 730 O O . ASP A 1 91 ? 22.544 2.332 -8.360 1.00 76.00 91 ASP A O 1
ATOM 734 N N . SER A 1 92 ? 23.785 2.726 -6.532 1.00 64.50 92 SER A N 1
ATOM 735 C CA . SER A 1 92 ? 24.742 3.617 -7.195 1.00 64.50 92 SER A CA 1
ATOM 736 C C . SER A 1 92 ? 25.480 2.975 -8.374 1.00 64.50 92 SER A C 1
ATOM 738 O O . SER A 1 92 ? 25.889 3.703 -9.276 1.00 64.50 92 SER A O 1
ATOM 740 N N . GLN A 1 93 ? 25.667 1.648 -8.363 1.00 61.22 93 GLN A N 1
ATOM 741 C CA . GLN A 1 93 ? 26.399 0.922 -9.405 1.00 61.22 93 GLN A CA 1
ATOM 742 C C . GLN A 1 93 ? 25.518 0.536 -10.603 1.00 61.22 93 GLN A C 1
ATOM 744 O O . GLN A 1 93 ? 26.038 0.381 -11.704 1.00 61.22 93 GLN A O 1
ATOM 749 N N . ASP A 1 94 ? 24.197 0.448 -10.411 1.00 56.72 94 ASP A N 1
ATOM 750 C CA . ASP A 1 94 ? 23.211 0.102 -11.451 1.00 56.72 94 ASP A CA 1
ATOM 751 C C . ASP A 1 94 ? 22.598 1.343 -12.129 1.00 56.72 94 ASP A C 1
ATOM 753 O O . ASP A 1 94 ? 21.630 1.245 -12.892 1.00 56.72 94 ASP A O 1
ATOM 757 N N . LEU A 1 95 ? 23.150 2.534 -11.876 1.00 57.22 95 LEU A N 1
ATOM 758 C CA . LEU A 1 95 ? 22.859 3.720 -12.676 1.00 57.22 95 LEU A CA 1
ATOM 759 C C . LEU A 1 95 ? 23.545 3.574 -14.036 1.00 57.22 95 LEU A C 1
ATOM 761 O O . LEU A 1 95 ? 24.572 4.190 -14.312 1.00 57.22 95 LEU A O 1
ATOM 765 N N . ASP A 1 96 ? 22.947 2.757 -14.902 1.00 55.69 96 ASP A N 1
ATOM 766 C CA . ASP A 1 96 ? 23.178 2.870 -16.332 1.00 55.69 96 ASP A CA 1
ATOM 767 C C . ASP A 1 96 ? 22.912 4.338 -16.695 1.00 55.69 96 ASP A C 1
ATOM 769 O O . ASP A 1 96 ? 21.863 4.888 -16.346 1.00 55.69 96 ASP A O 1
ATOM 773 N N . ILE A 1 97 ? 23.871 5.008 -17.335 1.00 49.09 97 ILE A N 1
ATOM 774 C CA . ILE A 1 97 ? 23.855 6.466 -17.583 1.00 49.09 97 ILE A CA 1
ATOM 775 C C . ILE A 1 97 ? 22.579 6.894 -18.347 1.00 49.09 97 ILE A C 1
ATOM 777 O O . ILE A 1 97 ? 22.176 8.057 -18.317 1.00 49.09 97 ILE A O 1
ATOM 781 N N . ASN A 1 98 ? 21.888 5.931 -18.965 1.00 49.31 98 ASN A N 1
ATOM 782 C CA . ASN A 1 98 ? 20.644 6.096 -19.708 1.00 49.31 98 ASN A CA 1
ATOM 783 C C . ASN A 1 98 ? 19.356 5.943 -18.869 1.00 49.31 98 ASN A C 1
ATOM 785 O O . ASN A 1 98 ? 18.298 6.413 -19.292 1.00 49.31 98 ASN A O 1
ATOM 789 N N . ALA A 1 99 ? 19.409 5.344 -17.674 1.00 59.62 99 ALA A N 1
ATOM 790 C CA . ALA A 1 99 ? 18.282 5.268 -16.743 1.00 59.62 99 ALA A CA 1
ATOM 791 C C . ALA A 1 99 ? 18.202 6.564 -15.922 1.00 59.62 99 ALA A C 1
ATOM 793 O O . ALA A 1 99 ? 18.508 6.624 -14.730 1.00 59.62 99 ALA A O 1
ATOM 794 N N . THR A 1 100 ? 17.811 7.648 -16.595 1.00 71.94 100 THR A N 1
ATOM 795 C CA . THR A 1 100 ? 17.551 8.936 -15.944 1.00 71.94 100 THR A CA 1
ATOM 796 C C . THR A 1 100 ? 16.524 8.759 -14.818 1.00 71.94 100 THR A C 1
ATOM 798 O O . THR A 1 100 ? 15.658 7.886 -14.889 1.00 71.94 100 THR A O 1
ATOM 801 N N . ARG A 1 101 ? 16.566 9.605 -13.777 1.00 77.06 101 ARG A N 1
ATOM 802 C CA . ARG A 1 101 ? 15.528 9.644 -12.719 1.00 77.06 101 ARG A CA 1
ATOM 803 C C . ARG A 1 101 ? 14.109 9.587 -13.297 1.00 77.06 101 ARG A C 1
ATOM 805 O O . ARG A 1 101 ? 13.247 8.920 -12.741 1.00 77.06 101 ARG A O 1
ATOM 812 N N . LEU A 1 102 ? 13.908 10.249 -14.437 1.00 81.81 102 LEU A N 1
ATOM 813 C CA . LEU A 1 102 ? 12.661 10.261 -15.194 1.00 81.81 102 LEU A CA 1
ATOM 814 C C . LEU A 1 102 ? 12.248 8.868 -15.696 1.00 81.81 102 LEU A C 1
ATOM 816 O O . LEU A 1 102 ? 11.068 8.531 -15.634 1.00 81.81 102 LEU A O 1
ATOM 820 N N . GLY A 1 103 ? 13.201 8.050 -16.146 1.00 85.44 103 GLY A N 1
ATOM 821 C CA . GLY A 1 103 ? 12.962 6.667 -16.553 1.00 85.44 103 GLY A CA 1
ATOM 822 C C . GLY A 1 103 ? 12.385 5.842 -15.407 1.00 85.44 103 GLY A C 1
ATOM 823 O O . GLY A 1 103 ? 11.296 5.296 -15.542 1.00 85.44 103 GLY A O 1
ATOM 824 N N . TYR A 1 104 ? 13.038 5.842 -14.243 1.00 86.38 104 TYR A N 1
ATOM 825 C CA . TYR A 1 104 ? 12.522 5.132 -13.067 1.00 86.38 104 TYR A CA 1
ATOM 826 C C . TYR A 1 104 ? 11.170 5.667 -12.591 1.00 86.38 104 TYR A C 1
ATOM 828 O O . TYR A 1 104 ? 10.289 4.875 -12.265 1.00 86.38 104 TYR A O 1
ATOM 836 N N . THR A 1 105 ? 10.967 6.988 -12.599 1.00 88.19 105 THR A N 1
ATOM 837 C CA . THR A 1 105 ? 9.653 7.564 -12.291 1.00 88.19 105 THR A CA 1
ATOM 838 C C . THR A 1 105 ? 8.589 7.062 -13.267 1.00 88.19 105 THR A C 1
ATOM 840 O O . THR A 1 105 ? 7.502 6.708 -12.829 1.00 88.19 105 THR A O 1
ATOM 843 N N . THR A 1 106 ? 8.898 6.954 -14.561 1.00 88.38 106 THR A N 1
ATOM 844 C CA . THR A 1 106 ? 7.966 6.420 -15.570 1.00 88.38 106 THR A CA 1
ATOM 845 C C . THR A 1 106 ? 7.578 4.977 -15.253 1.00 88.38 106 THR A C 1
ATOM 847 O O . THR A 1 106 ? 6.392 4.671 -15.214 1.00 88.38 106 THR A O 1
ATOM 850 N N . LEU A 1 107 ? 8.548 4.115 -14.923 1.00 88.88 107 LEU A N 1
ATOM 851 C CA . LEU A 1 107 ? 8.277 2.718 -14.550 1.00 88.88 107 LEU A CA 1
ATOM 852 C C . LEU A 1 107 ? 7.374 2.613 -13.314 1.00 88.88 107 LEU A C 1
ATOM 854 O O . LEU A 1 107 ? 6.436 1.816 -13.289 1.00 88.88 107 LEU A O 1
ATOM 858 N N . LEU A 1 108 ? 7.629 3.442 -12.294 1.00 89.81 108 LEU A N 1
ATOM 859 C CA . LEU A 1 108 ? 6.787 3.498 -11.098 1.00 89.81 108 LEU A CA 1
ATOM 860 C C . LEU A 1 108 ? 5.363 3.946 -11.440 1.00 89.81 108 LEU A C 1
ATOM 862 O O . LEU A 1 108 ? 4.400 3.324 -10.994 1.00 89.81 108 LEU A O 1
ATOM 866 N N . MET A 1 109 ? 5.225 5.009 -12.234 1.00 89.69 109 MET A N 1
ATOM 867 C CA . MET A 1 109 ? 3.922 5.567 -12.592 1.00 89.69 109 MET A CA 1
ATOM 868 C C . MET A 1 109 ? 3.115 4.627 -13.488 1.00 89.69 109 MET A C 1
ATOM 870 O O . MET A 1 109 ? 1.918 4.486 -13.265 1.00 89.69 109 MET A O 1
ATOM 874 N N . GLU A 1 110 ? 3.737 3.937 -14.444 1.00 88.88 110 GLU A N 1
ATOM 875 C CA . GLU A 1 110 ? 3.053 2.926 -15.259 1.00 88.88 110 GLU A CA 1
ATOM 876 C C . GLU A 1 110 ? 2.620 1.724 -14.419 1.00 88.88 110 GLU A C 1
ATOM 878 O O . GLU A 1 110 ? 1.483 1.264 -14.540 1.00 88.88 110 GLU A O 1
ATOM 883 N N . GLY A 1 111 ? 3.494 1.260 -13.519 1.00 87.25 111 GLY A N 1
ATOM 884 C CA . GLY A 1 111 ? 3.186 0.147 -12.628 1.00 87.25 111 GLY A CA 1
ATOM 885 C C . GLY A 1 111 ? 2.044 0.443 -11.653 1.00 87.25 111 GLY A C 1
ATOM 886 O O . GLY A 1 111 ? 1.221 -0.429 -11.386 1.00 87.25 111 GLY A O 1
ATOM 887 N N . MET A 1 112 ? 1.955 1.670 -11.136 1.00 86.88 112 MET A N 1
ATOM 888 C CA . MET A 1 112 ? 0.855 2.080 -10.255 1.00 86.88 112 MET A CA 1
ATOM 889 C C . MET A 1 112 ? -0.412 2.464 -11.030 1.00 86.88 112 MET A C 1
ATOM 891 O O . MET A 1 112 ? -1.514 2.082 -10.649 1.00 86.88 112 MET A O 1
ATOM 895 N N . GLY A 1 113 ? -0.278 3.239 -12.103 1.00 77.50 113 GLY A N 1
ATOM 896 C CA . GLY A 1 113 ? -1.396 3.937 -12.731 1.00 77.50 113 GLY A CA 1
ATOM 897 C C . GLY A 1 113 ? -2.293 3.035 -13.571 1.00 77.50 113 GLY A C 1
ATOM 898 O O . GLY A 1 113 ? -3.513 3.100 -13.440 1.00 77.50 113 GLY A O 1
ATOM 899 N N . ILE A 1 114 ? -1.707 2.176 -14.409 1.00 71.69 114 ILE A N 1
ATOM 900 C CA . ILE A 1 114 ? -2.467 1.430 -15.426 1.00 71.69 114 ILE A CA 1
ATOM 901 C C . ILE A 1 114 ? -3.369 0.380 -14.774 1.00 71.69 114 ILE A C 1
ATOM 903 O O . ILE A 1 114 ? -4.555 0.283 -15.093 1.00 71.69 114 ILE A O 1
ATOM 907 N N . ARG A 1 115 ? -2.808 -0.387 -13.835 1.00 71.19 115 ARG A N 1
ATOM 908 C CA . ARG A 1 115 ? -3.471 -1.553 -13.248 1.00 71.19 115 ARG A CA 1
ATOM 909 C C . ARG A 1 115 ? -4.324 -1.224 -12.029 1.00 71.19 115 ARG A C 1
ATOM 911 O O . ARG A 1 115 ? -5.387 -1.807 -11.846 1.00 71.19 115 ARG A O 1
ATOM 918 N N . TYR A 1 116 ? -3.835 -0.334 -11.172 1.00 72.25 116 TYR A N 1
ATOM 919 C CA . TYR A 1 116 ? -4.449 -0.086 -9.870 1.00 72.25 116 TYR A CA 1
ATOM 920 C C . TYR A 1 116 ? -5.362 1.135 -9.882 1.00 72.25 116 TYR A C 1
ATOM 922 O O . TYR A 1 116 ? -6.262 1.195 -9.054 1.00 72.25 116 TYR A O 1
ATOM 930 N N . ARG A 1 117 ? -5.159 2.075 -10.819 1.00 76.75 117 ARG A N 1
ATOM 931 C CA . ARG A 1 117 ? -5.932 3.322 -10.942 1.00 76.75 117 ARG A CA 1
ATOM 932 C C . ARG A 1 117 ? -6.223 3.978 -9.577 1.00 76.75 117 ARG A C 1
ATOM 934 O O . ARG A 1 117 ? -7.380 4.283 -9.290 1.00 76.75 117 ARG A O 1
ATOM 941 N N . PRO A 1 118 ? -5.205 4.160 -8.711 1.00 78.06 118 PRO A N 1
ATOM 942 C CA . PRO A 1 118 ? -5.424 4.821 -7.433 1.00 78.06 118 PRO A CA 1
ATOM 943 C C . PRO A 1 118 ? -5.847 6.275 -7.680 1.00 78.06 118 PRO A C 1
ATOM 945 O O . PRO A 1 118 ? -5.450 6.887 -8.674 1.00 78.06 118 PRO A O 1
ATOM 948 N N . GLU A 1 119 ? -6.592 6.855 -6.745 1.00 81.75 119 GLU A N 1
ATOM 949 C CA . GLU A 1 119 ? -7.016 8.260 -6.819 1.00 81.75 119 GLU A CA 1
ATOM 950 C C . GLU A 1 119 ? -5.818 9.208 -6.812 1.00 81.75 119 GLU A C 1
ATOM 952 O O . GLU A 1 119 ? -5.818 10.257 -7.453 1.00 81.75 119 GLU A O 1
ATOM 957 N N . VAL A 1 120 ? -4.778 8.813 -6.074 1.00 82.62 120 VAL A N 1
ATOM 958 C CA . VAL A 1 120 ? -3.523 9.544 -5.960 1.00 82.62 120 VAL A CA 1
ATOM 959 C C . VAL A 1 120 ? -2.365 8.559 -6.087 1.00 82.62 120 VAL A C 1
ATOM 961 O O . VAL A 1 120 ? -2.254 7.603 -5.318 1.00 82.62 120 VAL A O 1
ATOM 964 N N . SER A 1 121 ? -1.479 8.817 -7.049 1.00 86.50 121 SER A N 1
ATOM 965 C CA . SER A 1 121 ? -0.189 8.137 -7.195 1.00 86.50 121 SER A CA 1
ATOM 966 C C . SER A 1 121 ? 0.942 9.122 -6.955 1.00 86.50 121 SER A C 1
ATOM 968 O O . SER A 1 121 ? 1.004 10.164 -7.607 1.00 86.50 121 SER A O 1
ATOM 970 N N . LEU A 1 122 ? 1.874 8.767 -6.077 1.00 89.69 122 LEU A N 1
ATOM 971 C CA . LEU A 1 122 ? 3.127 9.488 -5.895 1.00 89.69 122 LEU A CA 1
ATOM 972 C C . LEU A 1 122 ? 4.292 8.528 -6.127 1.00 89.69 122 LEU A C 1
ATOM 974 O O . LEU A 1 122 ? 4.364 7.480 -5.496 1.00 89.69 122 LEU A O 1
ATOM 978 N N . GLY A 1 123 ? 5.212 8.884 -7.020 1.00 88.81 123 GLY A N 1
ATOM 979 C CA . GLY A 1 123 ? 6.444 8.136 -7.269 1.00 88.81 123 GLY A CA 1
ATOM 980 C C . GLY A 1 123 ? 7.659 9.016 -7.004 1.00 88.81 123 GLY A C 1
ATOM 981 O O . GLY A 1 123 ? 7.786 10.085 -7.596 1.00 88.81 123 GLY A O 1
ATOM 982 N N . THR A 1 124 ? 8.558 8.586 -6.121 1.00 89.50 124 THR A N 1
ATOM 983 C CA . THR A 1 124 ? 9.796 9.315 -5.807 1.00 89.50 124 THR A CA 1
ATOM 984 C C . THR A 1 124 ? 11.013 8.434 -6.044 1.00 89.50 124 THR A C 1
ATOM 986 O O . THR A 1 124 ? 11.092 7.323 -5.529 1.00 89.50 124 THR A O 1
ATOM 989 N N . VAL A 1 125 ? 12.004 8.947 -6.772 1.00 87.88 125 VAL A N 1
ATOM 990 C CA . VAL A 1 125 ? 13.286 8.264 -6.985 1.00 87.88 125 VAL A CA 1
ATOM 991 C C . VAL A 1 125 ? 14.373 8.988 -6.199 1.00 87.88 125 VAL A C 1
ATOM 993 O O . VAL A 1 125 ? 14.708 10.138 -6.489 1.00 87.88 125 VAL A O 1
ATOM 996 N N . VAL A 1 126 ? 14.934 8.318 -5.195 1.00 84.81 126 VAL A N 1
ATOM 997 C CA . VAL A 1 126 ? 15.937 8.888 -4.291 1.00 84.81 126 VAL A CA 1
ATOM 998 C C . VAL A 1 126 ? 17.291 8.249 -4.574 1.00 84.81 126 VAL A C 1
ATOM 1000 O O . VAL A 1 126 ? 17.505 7.080 -4.287 1.00 84.81 126 VAL A O 1
ATOM 1003 N N . LEU A 1 127 ? 18.234 9.035 -5.098 1.00 78.44 127 LEU A N 1
ATOM 1004 C CA . LEU A 1 127 ? 19.586 8.554 -5.442 1.00 78.44 127 LEU A CA 1
ATOM 1005 C C . LEU A 1 127 ? 20.550 8.493 -4.247 1.00 78.44 127 LEU A C 1
ATOM 1007 O O . LEU A 1 127 ? 21.727 8.195 -4.411 1.00 78.44 127 LEU A O 1
ATOM 1011 N N . GLN A 1 128 ? 20.080 8.831 -3.048 1.00 73.25 128 GLN A N 1
ATOM 1012 C CA . GLN A 1 128 ? 20.904 8.796 -1.849 1.00 73.25 128 GLN A CA 1
ATOM 1013 C C . GLN A 1 128 ? 20.756 7.444 -1.154 1.00 73.25 128 GLN A C 1
ATOM 1015 O O . GLN A 1 128 ? 19.641 7.026 -0.819 1.00 73.25 128 GLN A O 1
ATOM 1020 N N . SER A 1 129 ? 21.885 6.782 -0.891 1.00 68.75 129 SER A N 1
ATOM 1021 C CA . SER A 1 129 ? 21.892 5.543 -0.113 1.00 68.75 129 SER A CA 1
ATOM 1022 C C . SER A 1 129 ? 21.458 5.811 1.336 1.00 68.75 129 SER A C 1
ATOM 1024 O O . SER A 1 129 ? 21.755 6.866 1.907 1.00 68.75 129 SER A O 1
ATOM 1026 N N . VAL A 1 130 ? 20.770 4.848 1.958 1.00 67.75 130 VAL A N 1
ATOM 1027 C CA . VAL A 1 130 ? 20.385 4.938 3.380 1.00 67.75 130 VAL A CA 1
ATOM 1028 C C . VAL A 1 130 ? 21.632 5.005 4.269 1.00 67.75 130 VAL A C 1
ATOM 1030 O O . VAL A 1 130 ? 21.670 5.783 5.217 1.00 67.75 130 VAL A O 1
ATOM 1033 N N . SER A 1 131 ? 22.695 4.275 3.921 1.00 64.38 131 SER A N 1
ATOM 1034 C CA . SER A 1 131 ? 23.990 4.348 4.609 1.00 64.38 131 SER A CA 1
ATOM 1035 C C . SER A 1 131 ? 24.593 5.756 4.615 1.00 64.38 131 SER A C 1
ATOM 1037 O O . SER A 1 131 ? 25.120 6.178 5.641 1.00 64.38 131 SER A O 1
ATOM 1039 N N . SER A 1 132 ? 24.463 6.508 3.515 1.00 67.81 132 SER A N 1
ATOM 1040 C CA . SER A 1 132 ? 24.952 7.892 3.417 1.00 67.81 132 SER A CA 1
ATOM 1041 C C . SER A 1 132 ? 24.119 8.885 4.231 1.00 67.81 132 SER A C 1
ATOM 1043 O O . SER A 1 132 ? 24.607 9.961 4.549 1.00 67.81 132 SER A O 1
ATOM 1045 N N . LEU A 1 133 ? 22.860 8.559 4.544 1.00 67.81 133 LEU A N 1
ATOM 1046 C CA . LEU A 1 133 ? 21.991 9.388 5.389 1.00 67.81 133 LEU A CA 1
ATOM 1047 C C . LEU A 1 133 ? 22.238 9.157 6.883 1.00 67.81 133 LEU A C 1
ATOM 1049 O O . LEU A 1 133 ? 22.076 10.075 7.679 1.00 67.81 133 LEU A O 1
ATOM 1053 N N . VAL A 1 134 ? 22.602 7.931 7.268 1.00 67.88 134 VAL A N 1
ATOM 1054 C CA . VAL A 1 134 ? 22.639 7.502 8.677 1.00 67.88 134 VAL A CA 1
ATOM 1055 C C . VAL A 1 134 ? 24.047 7.586 9.299 1.00 67.88 134 VAL A C 1
ATOM 1057 O O . VAL A 1 134 ? 24.212 7.300 10.481 1.00 67.88 134 VAL A O 1
ATOM 1060 N N . ASN A 1 135 ? 25.067 8.010 8.539 1.00 57.12 135 ASN A N 1
ATOM 1061 C CA . ASN A 1 135 ? 26.422 8.325 9.029 1.00 57.12 135 ASN A CA 1
ATOM 1062 C C . ASN A 1 135 ? 26.950 7.349 10.101 1.00 57.12 135 ASN A C 1
ATOM 1064 O O . ASN A 1 135 ? 27.294 7.757 11.207 1.00 57.12 135 ASN A O 1
ATOM 1068 N N . HIS A 1 136 ? 26.974 6.044 9.797 1.00 55.38 136 HIS A N 1
ATOM 1069 C CA . HIS A 1 136 ? 27.534 4.962 10.634 1.00 55.38 136 HIS A CA 1
ATOM 1070 C C . HIS A 1 136 ? 27.093 4.903 12.118 1.00 55.38 136 HIS A C 1
ATOM 1072 O O . HIS A 1 136 ? 27.586 4.059 12.865 1.00 55.38 136 HIS A O 1
ATOM 1078 N N . SER A 1 137 ? 26.139 5.731 12.552 1.00 50.34 137 SER A N 1
ATOM 1079 C CA . SER A 1 137 ? 25.890 6.013 13.965 1.00 50.34 137 SER A CA 1
ATOM 1080 C C . SER A 1 137 ? 24.391 5.968 14.233 1.00 50.34 137 SER A C 1
ATOM 1082 O O . SER A 1 137 ? 23.680 6.955 14.090 1.00 50.34 137 SER A O 1
ATOM 1084 N N . GLY A 1 138 ? 23.900 4.796 14.641 1.00 53.44 138 GLY A N 1
ATOM 1085 C CA . GLY A 1 138 ? 22.616 4.709 15.342 1.00 53.44 138 GLY A CA 1
ATOM 1086 C C . GLY A 1 138 ? 21.357 4.564 14.485 1.00 53.44 138 GLY A C 1
ATOM 1087 O O . GLY A 1 138 ? 20.299 5.047 14.878 1.00 53.44 138 GLY A O 1
ATOM 1088 N N . SER A 1 139 ? 21.399 3.843 13.365 1.00 53.19 139 SER A N 1
ATOM 1089 C CA . SER A 1 139 ? 20.171 3.367 12.713 1.00 53.19 139 SER A CA 1
ATOM 1090 C C . SER A 1 139 ? 19.353 2.524 13.698 1.00 53.19 139 SER A C 1
ATOM 1092 O O . SER A 1 139 ? 19.805 1.465 14.149 1.00 53.19 139 SER A O 1
ATOM 1094 N N . GLY A 1 140 ? 18.142 2.986 14.026 1.00 53.50 140 GLY A N 1
ATOM 1095 C CA . GLY A 1 140 ? 17.191 2.252 14.863 1.00 53.50 140 GLY A CA 1
ATOM 1096 C C . GLY A 1 140 ? 16.946 0.821 14.361 1.00 53.50 140 GLY A C 1
ATOM 1097 O O . GLY A 1 140 ? 17.185 0.509 13.190 1.00 53.50 140 GLY A O 1
ATOM 1098 N N . LEU A 1 141 ? 16.451 -0.057 15.246 1.00 54.69 141 LEU A N 1
ATOM 1099 C CA . LEU A 1 141 ? 16.219 -1.493 14.984 1.00 54.69 141 LEU A CA 1
ATOM 1100 C C . LEU A 1 141 ? 15.515 -1.790 13.644 1.00 54.69 141 LEU A C 1
ATOM 1102 O O . LEU A 1 141 ? 15.753 -2.846 13.057 1.00 54.69 141 LEU A O 1
ATOM 1106 N N . PHE A 1 142 ? 14.694 -0.856 13.158 1.00 56.16 142 PHE A N 1
ATOM 1107 C CA . PHE A 1 142 ? 13.995 -0.902 11.874 1.00 56.16 142 PHE A CA 1
ATOM 1108 C C . PHE A 1 142 ? 14.915 -1.221 10.682 1.00 56.16 142 PHE A C 1
ATOM 1110 O O . PHE A 1 142 ? 14.636 -2.133 9.903 1.00 56.16 142 PHE A O 1
ATOM 1117 N N . TYR A 1 143 ? 16.056 -0.537 10.565 1.00 55.38 143 TYR A N 1
ATOM 1118 C CA . TYR A 1 143 ? 16.970 -0.728 9.434 1.00 55.38 143 TYR A CA 1
ATOM 1119 C C . TYR A 1 143 ? 17.830 -1.987 9.577 1.00 55.38 143 TYR A C 1
ATOM 1121 O O . TYR A 1 143 ? 18.168 -2.620 8.577 1.00 55.38 143 TYR A O 1
ATOM 1129 N N . LYS A 1 144 ? 18.132 -2.392 10.819 1.00 55.94 144 LYS A N 1
ATOM 1130 C CA . LYS A 1 144 ? 18.868 -3.632 11.112 1.00 55.94 144 LYS A CA 1
ATOM 1131 C C . LYS A 1 144 ? 18.045 -4.881 10.787 1.00 55.94 144 LYS A C 1
ATOM 1133 O O . LYS A 1 144 ? 18.583 -5.812 10.200 1.00 55.94 144 LYS A O 1
ATOM 1138 N N . ARG A 1 145 ? 16.747 -4.900 11.123 1.00 51.47 145 ARG A N 1
ATOM 1139 C CA . ARG A 1 145 ? 15.846 -6.036 10.827 1.00 51.47 145 ARG A CA 1
ATOM 1140 C C . ARG A 1 145 ? 15.533 -6.199 9.340 1.00 51.47 145 ARG A C 1
ATOM 1142 O O . ARG A 1 145 ? 15.262 -7.310 8.903 1.00 51.47 145 ARG A O 1
ATOM 1149 N N . SER A 1 146 ? 15.587 -5.113 8.577 1.00 55.03 146 SER A N 1
ATOM 1150 C CA . SER A 1 146 ? 15.182 -5.095 7.168 1.00 55.03 146 SER A CA 1
ATOM 1151 C C . SER A 1 146 ? 16.300 -5.491 6.191 1.00 55.03 146 SER A C 1
ATOM 1153 O O . SER A 1 146 ? 16.088 -5.454 4.984 1.00 55.03 146 SER A O 1
ATOM 1155 N N . GLY A 1 147 ? 17.511 -5.805 6.676 1.00 55.53 147 GLY A N 1
ATOM 1156 C CA . GLY A 1 147 ? 18.674 -6.092 5.817 1.00 55.53 147 GLY A CA 1
ATOM 1157 C C . GLY A 1 147 ? 19.204 -4.880 5.029 1.00 55.53 147 GLY A C 1
ATOM 1158 O O . GLY A 1 147 ? 20.203 -4.995 4.330 1.00 55.53 147 GLY A O 1
ATOM 1159 N N . LEU A 1 148 ? 18.590 -3.703 5.203 1.00 56.50 148 LEU A N 1
ATOM 1160 C CA . LEU A 1 148 ? 18.895 -2.425 4.536 1.00 56.50 148 LEU A CA 1
ATOM 1161 C C . LEU A 1 148 ? 20.244 -1.802 4.949 1.00 56.50 148 LEU A C 1
ATOM 1163 O O . LEU A 1 148 ? 20.608 -0.731 4.474 1.00 56.50 148 LEU A O 1
ATOM 1167 N N . MET A 1 149 ? 20.961 -2.429 5.885 1.00 52.94 149 MET A N 1
ATOM 1168 C CA . MET A 1 149 ? 22.248 -1.955 6.412 1.00 52.94 149 MET A CA 1
ATOM 1169 C C . MET A 1 149 ? 23.461 -2.572 5.696 1.00 52.94 149 MET A C 1
ATOM 1171 O O . MET A 1 149 ? 24.595 -2.301 6.086 1.00 52.94 149 MET A O 1
ATOM 1175 N N . GLY A 1 150 ? 23.242 -3.383 4.656 1.00 54.53 150 GLY A N 1
ATOM 1176 C CA . GLY A 1 150 ? 24.289 -3.735 3.696 1.00 54.53 150 GLY A CA 1
ATOM 1177 C C . GLY A 1 150 ? 24.591 -2.562 2.759 1.00 54.53 150 GLY A C 1
ATOM 1178 O O . GLY A 1 150 ? 23.702 -1.762 2.461 1.00 54.53 150 GLY A O 1
ATOM 1179 N N . ALA A 1 151 ? 25.844 -2.451 2.308 1.00 57.00 151 ALA A N 1
ATOM 1180 C CA . ALA A 1 151 ? 26.276 -1.437 1.347 1.00 57.00 151 ALA A CA 1
ATOM 1181 C C . ALA A 1 151 ? 25.297 -1.324 0.163 1.00 57.00 151 ALA A C 1
ATOM 1183 O O . ALA A 1 151 ? 24.884 -2.346 -0.370 1.00 57.00 151 ALA A O 1
ATOM 1184 N N . GLN A 1 152 ? 24.942 -0.088 -0.216 1.00 63.59 152 GLN A N 1
ATOM 1185 C CA . GLN A 1 152 ? 24.311 0.273 -1.500 1.00 63.59 152 GLN A CA 1
ATOM 1186 C C . GLN A 1 152 ? 23.125 -0.615 -1.945 1.00 63.59 152 GLN A C 1
ATOM 1188 O O . GLN A 1 152 ? 22.889 -0.789 -3.133 1.00 63.59 152 GLN A O 1
ATOM 1193 N N . THR A 1 153 ? 22.349 -1.177 -1.012 1.00 72.12 153 THR A N 1
ATOM 1194 C CA . THR A 1 153 ? 21.256 -2.086 -1.385 1.00 72.12 153 THR A CA 1
ATOM 1195 C C . THR A 1 153 ? 20.086 -1.316 -2.015 1.00 72.12 153 THR A C 1
ATOM 1197 O O . THR A 1 153 ? 19.530 -0.410 -1.378 1.00 72.12 153 THR A O 1
ATOM 1200 N N . PRO A 1 154 ? 19.677 -1.654 -3.252 1.00 79.81 154 PRO A N 1
ATOM 1201 C CA . PRO A 1 154 ? 18.521 -1.035 -3.870 1.00 79.81 154 PRO A CA 1
ATOM 1202 C C . PRO A 1 154 ? 17.255 -1.453 -3.131 1.00 79.81 154 PRO A C 1
ATOM 1204 O O . PRO A 1 154 ? 17.095 -2.607 -2.720 1.00 79.81 154 PRO A O 1
ATOM 1207 N N . SER A 1 155 ? 16.340 -0.504 -2.966 1.00 84.12 155 SER A N 1
ATOM 1208 C CA . SER A 1 155 ? 15.090 -0.736 -2.248 1.00 84.12 155 SER A CA 1
ATOM 1209 C C . SER A 1 155 ? 13.916 -0.048 -2.919 1.00 84.12 155 SER A C 1
ATOM 1211 O O . SER A 1 155 ? 14.025 1.059 -3.447 1.00 84.12 155 SER A O 1
ATOM 1213 N N . LEU A 1 156 ? 12.777 -0.725 -2.872 1.00 87.31 156 LEU A N 1
ATOM 1214 C CA . LEU A 1 156 ? 11.493 -0.215 -3.315 1.00 87.31 156 LEU A CA 1
ATOM 1215 C C . LEU A 1 156 ? 10.533 -0.298 -2.137 1.00 87.31 156 LEU A C 1
ATOM 1217 O O . LEU A 1 156 ? 10.303 -1.375 -1.593 1.00 87.31 156 LEU A O 1
ATOM 1221 N N . THR A 1 157 ? 9.989 0.841 -1.732 1.00 89.19 157 THR A N 1
ATOM 1222 C CA . THR A 1 157 ? 9.018 0.922 -0.641 1.00 89.19 157 THR A CA 1
ATOM 1223 C C . THR A 1 157 ? 7.703 1.455 -1.171 1.00 89.19 157 THR A C 1
ATOM 1225 O O . THR A 1 157 ? 7.688 2.457 -1.886 1.00 89.19 157 THR A O 1
ATOM 1228 N N . VAL A 1 158 ? 6.609 0.812 -0.792 1.00 88.44 158 VAL A N 1
ATOM 1229 C CA . VAL A 1 158 ? 5.248 1.169 -1.175 1.00 88.44 158 VAL A CA 1
ATOM 1230 C C . VAL A 1 158 ? 4.480 1.451 0.102 1.00 88.44 158 VAL A C 1
ATOM 1232 O O . VAL A 1 158 ? 4.315 0.567 0.938 1.00 88.44 158 VAL A O 1
ATOM 1235 N N . LEU A 1 159 ? 4.018 2.683 0.245 1.00 88.31 159 LEU A N 1
ATOM 1236 C CA . LEU A 1 159 ? 3.065 3.084 1.259 1.00 88.31 159 LEU A CA 1
ATOM 1237 C C . LEU A 1 159 ? 1.692 3.171 0.596 1.00 88.31 159 LEU A C 1
ATOM 1239 O O . LEU A 1 159 ? 1.508 3.931 -0.354 1.00 88.31 159 LEU A O 1
ATOM 1243 N N . GLY A 1 160 ? 0.739 2.386 1.073 1.00 84.25 160 GLY A N 1
ATOM 1244 C CA . GLY A 1 160 ? -0.608 2.349 0.519 1.00 84.25 160 GLY A CA 1
AT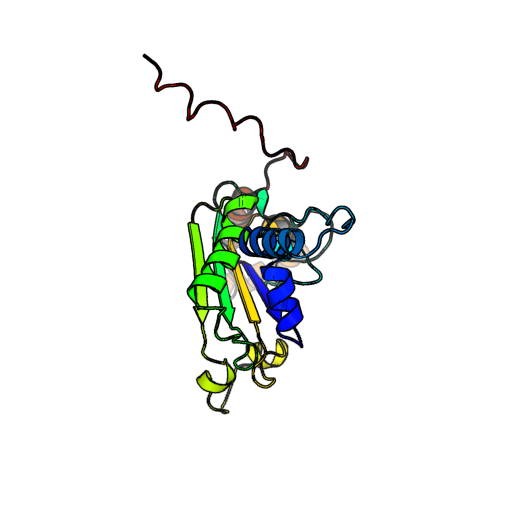OM 1245 C C . GLY A 1 160 ? -1.669 2.389 1.602 1.00 84.25 160 GLY A C 1
ATOM 1246 O O . GLY A 1 160 ? -1.434 1.966 2.727 1.00 84.25 160 GLY A O 1
ATOM 1247 N N . ASN A 1 161 ? -2.851 2.875 1.256 1.00 81.62 161 ASN A N 1
ATOM 1248 C CA . ASN A 1 161 ? -4.052 2.667 2.056 1.00 81.62 161 ASN A CA 1
ATOM 1249 C C . ASN A 1 161 ? -4.923 1.637 1.328 1.00 81.62 161 ASN A C 1
ATOM 1251 O O . ASN A 1 161 ? -5.373 1.943 0.235 1.00 81.62 161 ASN A O 1
ATOM 1255 N N . SER A 1 162 ? -5.124 0.425 1.852 1.00 76.19 162 SER A N 1
ATOM 1256 C CA . SER A 1 162 ? -5.851 -0.621 1.114 1.00 76.19 162 SER A CA 1
ATOM 1257 C C . SER A 1 162 ? -6.784 -1.459 1.993 1.00 76.19 162 SER A C 1
ATOM 1259 O O . SER A 1 162 ? -6.603 -1.531 3.210 1.00 76.19 162 SER A O 1
ATOM 1261 N N . THR A 1 163 ? -7.753 -2.142 1.366 1.00 76.38 163 THR A N 1
ATOM 1262 C CA . THR A 1 163 ? -8.684 -3.080 2.030 1.00 76.38 163 THR A CA 1
ATOM 1263 C C . THR A 1 163 ? -7.994 -4.345 2.543 1.00 76.38 163 THR A C 1
ATOM 1265 O O . THR A 1 163 ? -8.614 -5.135 3.251 1.00 76.38 163 THR A O 1
ATOM 1268 N N . ARG A 1 164 ? -6.702 -4.565 2.252 1.00 77.19 164 ARG A N 1
ATOM 1269 C CA . ARG A 1 164 ? -5.959 -5.741 2.748 1.00 77.19 164 ARG A CA 1
ATOM 1270 C C . ARG A 1 164 ? -5.918 -5.785 4.276 1.00 77.19 164 ARG A C 1
ATOM 1272 O O . ARG A 1 164 ? -5.917 -6.871 4.853 1.00 77.19 164 ARG A O 1
ATOM 1279 N N . SER A 1 165 ? -5.954 -4.625 4.929 1.00 78.62 165 SER A N 1
ATOM 1280 C CA . SER A 1 165 ? -6.056 -4.505 6.385 1.00 78.62 165 SER A CA 1
ATOM 1281 C C . SER A 1 165 ? -7.379 -5.020 6.976 1.00 78.62 165 SER A C 1
ATOM 1283 O O . SER A 1 165 ? -7.403 -5.347 8.165 1.00 78.62 165 SER A O 1
ATOM 1285 N N . HIS A 1 166 ? -8.445 -5.186 6.179 1.00 81.44 166 HIS A N 1
ATOM 1286 C CA . HIS A 1 166 ? -9.763 -5.634 6.645 1.00 81.44 166 HIS A CA 1
ATOM 1287 C C . HIS A 1 166 ? -9.707 -6.944 7.433 1.00 81.44 166 HIS A C 1
ATOM 1289 O O . HIS A 1 166 ? -10.258 -7.027 8.527 1.00 81.44 166 HIS A O 1
ATOM 1295 N N . GLY A 1 167 ? -9.000 -7.960 6.926 1.00 78.44 167 GLY A N 1
ATOM 1296 C CA . GLY A 1 167 ? -8.909 -9.258 7.604 1.00 78.44 167 GLY A CA 1
ATOM 1297 C C . GLY A 1 167 ? -8.303 -9.149 9.008 1.00 78.44 167 GLY A C 1
ATOM 1298 O O . GLY A 1 167 ? -8.780 -9.782 9.953 1.00 78.44 167 GLY A O 1
ATOM 1299 N N . HIS A 1 168 ? -7.297 -8.289 9.174 1.00 80.06 168 HIS A N 1
ATOM 1300 C CA . HIS A 1 168 ? -6.713 -8.007 10.482 1.00 80.06 168 HIS A CA 1
ATOM 1301 C C . HIS A 1 168 ? -7.671 -7.226 11.381 1.00 80.06 168 HIS A C 1
ATOM 1303 O O . HIS A 1 168 ? -7.860 -7.614 12.533 1.00 80.06 168 HIS A O 1
ATOM 1309 N N . LEU A 1 169 ? -8.312 -6.174 10.861 1.00 84.50 169 LEU A N 1
ATOM 1310 C CA . LEU A 1 169 ? -9.309 -5.394 11.602 1.00 84.50 169 LEU A CA 1
ATOM 1311 C C . LEU A 1 169 ? -10.452 -6.280 12.096 1.00 84.50 169 LEU A C 1
ATOM 1313 O O . LEU A 1 169 ? -10.822 -6.222 13.266 1.00 84.50 169 LEU A O 1
ATOM 1317 N N . HIS A 1 170 ? -10.947 -7.167 11.236 1.00 87.44 170 HIS A N 1
ATOM 1318 C CA . HIS A 1 170 ? -11.962 -8.148 11.580 1.00 87.44 170 HIS A CA 1
ATOM 1319 C C . HIS A 1 170 ? -11.496 -9.069 12.714 1.00 87.44 170 HIS A C 1
ATOM 1321 O O . HIS A 1 170 ? -12.220 -9.264 13.689 1.00 87.44 170 HIS A O 1
ATOM 1327 N N . SER A 1 171 ? -10.268 -9.596 12.641 1.00 86.94 171 SER A N 1
ATOM 1328 C CA . SER A 1 171 ? -9.700 -10.420 13.715 1.00 86.94 171 SER A CA 1
ATOM 1329 C C . SER A 1 171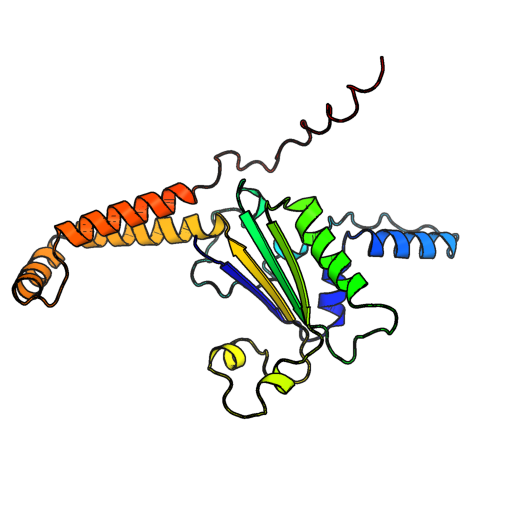 ? -9.591 -9.655 15.038 1.00 86.94 171 SER A C 1
ATOM 1331 O O . SER A 1 171 ? -9.976 -10.188 16.080 1.00 86.94 171 SER A O 1
ATOM 1333 N N . VAL A 1 172 ? -9.087 -8.417 15.017 1.00 87.94 172 VAL A N 1
ATOM 1334 C CA . VAL A 1 172 ? -8.947 -7.572 16.215 1.00 87.94 172 VAL A CA 1
ATOM 1335 C C . VAL A 1 172 ? -10.311 -7.312 16.849 1.00 87.94 172 VAL A C 1
ATOM 1337 O O . VAL A 1 172 ? -10.483 -7.544 18.044 1.00 87.94 172 VAL A O 1
ATOM 1340 N N . VAL A 1 173 ? -11.305 -6.918 16.051 1.00 91.12 173 VAL A N 1
ATOM 1341 C CA . VAL A 1 173 ? -12.679 -6.669 16.511 1.00 91.12 173 VAL A CA 1
ATOM 1342 C C . VAL A 1 173 ? -13.309 -7.926 17.111 1.00 91.12 173 VAL A C 1
ATOM 1344 O O . VAL A 1 173 ? -13.907 -7.863 18.190 1.00 91.12 173 VAL A O 1
ATOM 1347 N N . THR A 1 174 ? -13.158 -9.086 16.468 1.00 90.00 174 THR A N 1
ATOM 1348 C CA . THR A 1 174 ? -13.699 -10.355 16.981 1.00 90.00 174 THR A CA 1
ATOM 1349 C C . THR A 1 174 ? -13.047 -10.741 18.310 1.00 90.00 174 THR A C 1
ATOM 1351 O O . THR A 1 174 ? -13.740 -11.142 19.250 1.00 90.00 174 THR A O 1
ATOM 1354 N N . GLN A 1 175 ? -11.727 -10.569 18.437 1.00 89.56 175 GLN A N 1
ATOM 1355 C CA . GLN A 1 175 ? -11.003 -10.834 19.685 1.00 89.56 175 GLN A CA 1
ATOM 1356 C C . GLN A 1 175 ? -11.377 -9.850 20.800 1.00 89.56 175 GLN A C 1
ATOM 1358 O O . GLN A 1 175 ? -11.563 -10.268 21.948 1.00 89.56 175 GLN A O 1
ATOM 1363 N N . PHE A 1 176 ? -11.536 -8.566 20.476 1.00 89.81 176 PHE A N 1
ATOM 1364 C CA . PHE A 1 176 ? -11.959 -7.538 21.425 1.00 89.81 176 PHE A CA 1
ATOM 1365 C C . PHE A 1 176 ? -13.380 -7.829 21.934 1.00 89.81 176 PHE A C 1
ATOM 1367 O O . PHE A 1 176 ? -13.599 -7.958 23.141 1.00 89.81 176 PHE A O 1
ATOM 1374 N N . THR A 1 177 ? -14.319 -8.092 21.022 1.00 90.25 177 THR A N 1
ATOM 1375 C CA . THR A 1 177 ? -15.696 -8.492 21.354 1.00 90.25 177 THR A CA 1
ATOM 1376 C C . THR A 1 177 ? -15.720 -9.723 22.261 1.00 90.25 177 THR A C 1
ATOM 1378 O O . THR A 1 177 ? -16.439 -9.762 23.262 1.00 90.25 177 THR A O 1
ATOM 1381 N N . GLY A 1 178 ? -14.917 -10.740 21.934 1.00 88.56 178 GLY A N 1
ATOM 1382 C CA . GLY A 1 178 ? -14.793 -11.946 22.745 1.00 88.56 178 GLY A CA 1
ATOM 1383 C C . GLY A 1 178 ? -14.244 -11.664 24.146 1.00 88.56 178 GLY A C 1
ATOM 1384 O O . GLY A 1 178 ? -14.712 -12.259 25.114 1.00 88.56 178 GLY A O 1
ATOM 1385 N N . SER A 1 179 ? -13.292 -10.741 24.273 1.00 85.62 179 SER A N 1
ATOM 1386 C CA . SER A 1 179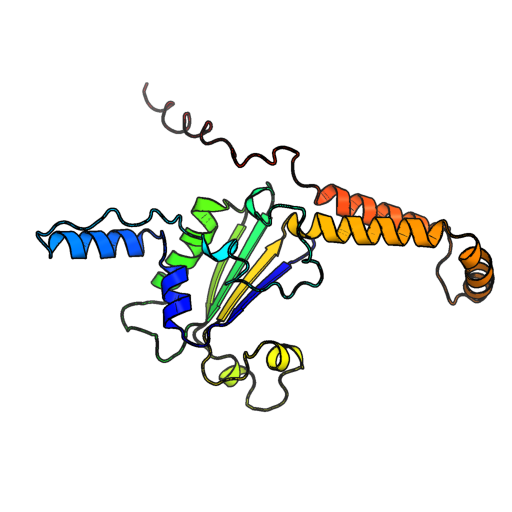 ? -12.658 -10.392 25.550 1.00 85.62 179 SER A CA 1
ATOM 1387 C C . SER A 1 179 ? -13.587 -9.611 26.481 1.00 85.62 179 SER A C 1
ATOM 1389 O O . SER A 1 179 ? -13.581 -9.874 27.685 1.00 85.62 179 SER A O 1
ATOM 1391 N N . LEU A 1 180 ? -14.430 -8.730 25.933 1.00 82.94 180 LEU A N 1
ATOM 1392 C CA . LEU A 1 180 ? -15.445 -7.983 26.689 1.00 82.94 180 LEU A CA 1
ATOM 1393 C C . LEU A 1 180 ? -16.597 -8.871 27.177 1.00 82.94 180 LEU A C 1
ATOM 1395 O O . LEU A 1 180 ? -17.123 -8.681 28.274 1.00 82.94 180 LEU A O 1
ATOM 1399 N N . LYS A 1 181 ? -16.984 -9.878 26.385 1.00 82.75 181 LYS A N 1
ATOM 1400 C CA . LYS A 1 181 ? -18.082 -10.797 26.730 1.00 82.75 181 LYS A CA 1
ATOM 1401 C C . LYS A 1 181 ? -17.692 -11.870 27.755 1.00 82.75 181 LYS A C 1
ATOM 1403 O O . LYS A 1 181 ? -18.574 -12.557 28.270 1.00 82.75 181 LYS A O 1
ATOM 1408 N N . ARG A 1 182 ? -16.402 -12.041 28.071 1.00 81.44 182 ARG A N 1
ATOM 1409 C CA . ARG A 1 182 ? -15.937 -13.074 29.012 1.00 81.44 182 ARG A CA 1
ATOM 1410 C C . ARG A 1 182 ? -16.292 -12.715 30.465 1.00 81.44 182 ARG A C 1
ATOM 1412 O O . ARG A 1 182 ? -15.811 -11.702 30.972 1.00 81.44 182 ARG A O 1
ATOM 1419 N N . PRO A 1 183 ? -17.039 -13.572 31.188 1.00 69.12 183 PRO A N 1
ATOM 1420 C CA . PRO A 1 183 ? -17.463 -13.289 32.560 1.00 69.12 183 PRO A CA 1
ATOM 1421 C C . PRO A 1 183 ? -16.297 -13.202 33.559 1.00 69.12 183 PRO A C 1
ATOM 1423 O O . PRO A 1 183 ? -16.395 -12.445 34.519 1.00 69.12 183 PRO A O 1
ATOM 1426 N N . LEU A 1 184 ? -15.176 -13.897 33.312 1.00 65.31 184 LEU A N 1
ATOM 1427 C CA . LEU A 1 184 ? -13.983 -13.832 34.172 1.00 65.31 184 LEU A CA 1
ATOM 1428 C C . LEU A 1 184 ? -13.339 -12.437 34.234 1.00 65.31 184 LEU A C 1
ATOM 1430 O O . LEU A 1 184 ? -12.762 -12.084 35.258 1.00 65.31 184 LEU A O 1
ATOM 1434 N N . ASN A 1 185 ? -13.446 -11.634 33.174 1.00 63.66 185 ASN A N 1
ATOM 1435 C CA . ASN A 1 185 ? -12.782 -10.330 33.120 1.00 63.66 185 ASN A CA 1
ATOM 1436 C C . ASN A 1 185 ? -13.561 -9.248 33.881 1.00 63.66 185 ASN A C 1
ATOM 1438 O O . ASN A 1 185 ? -12.971 -8.265 34.314 1.00 63.66 185 ASN A O 1
ATOM 1442 N N . ARG A 1 186 ? -14.868 -9.437 34.115 1.00 66.06 186 ARG A N 1
ATOM 1443 C CA . ARG A 1 186 ? -15.725 -8.427 34.762 1.00 66.06 186 ARG A CA 1
ATOM 1444 C C . ARG A 1 186 ? -15.295 -8.095 36.195 1.00 66.06 186 ARG A C 1
ATOM 1446 O O . ARG A 1 186 ? -15.377 -6.940 36.591 1.00 66.06 186 ARG A O 1
ATOM 1453 N N . GLY A 1 187 ? -14.819 -9.084 36.956 1.00 63.12 187 GLY A N 1
ATOM 1454 C CA . GLY A 1 187 ? -14.402 -8.886 38.350 1.00 63.12 187 GLY A CA 1
ATOM 1455 C C . GLY A 1 187 ? -13.078 -8.128 38.502 1.00 63.12 187 GLY A C 1
ATOM 1456 O O . GLY A 1 187 ? -12.972 -7.254 39.359 1.00 63.12 187 GLY A O 1
ATOM 1457 N N . TYR A 1 188 ? -12.087 -8.430 37.657 1.00 61.97 188 TYR A N 1
ATOM 1458 C CA . TYR A 1 188 ? -10.790 -7.740 37.659 1.00 61.97 188 TYR A CA 1
ATOM 1459 C C . TYR A 1 188 ? -10.916 -6.304 37.145 1.00 61.97 188 TYR A C 1
ATOM 1461 O O . TYR A 1 188 ? -10.405 -5.381 37.773 1.00 61.97 188 TYR A O 1
ATOM 1469 N N . LEU A 1 189 ? -11.685 -6.114 36.068 1.00 67.62 189 LEU A N 1
ATOM 1470 C CA . LEU A 1 189 ? -11.947 -4.794 35.503 1.00 67.62 189 LEU A CA 1
ATOM 1471 C C . LEU A 1 189 ? -12.669 -3.888 36.505 1.00 67.62 189 LEU A C 1
ATOM 1473 O O . LEU A 1 189 ? -12.256 -2.754 36.676 1.00 67.62 189 LEU A O 1
ATOM 1477 N N . ALA A 1 190 ? -13.675 -4.375 37.239 1.00 73.75 190 ALA A N 1
ATOM 1478 C CA . ALA A 1 190 ? -14.429 -3.533 38.172 1.00 73.75 190 ALA A CA 1
ATOM 1479 C C . ALA A 1 190 ? -13.558 -2.900 39.274 1.00 73.75 190 ALA A C 1
ATOM 1481 O O . ALA A 1 190 ? -13.753 -1.740 39.630 1.00 73.75 190 ALA A O 1
ATOM 1482 N N . ARG A 1 191 ? -12.578 -3.641 39.807 1.00 79.75 191 ARG A N 1
ATOM 1483 C CA . ARG A 1 191 ? -11.671 -3.118 40.838 1.00 79.75 191 ARG A CA 1
ATOM 1484 C C . ARG A 1 191 ? -10.713 -2.071 40.272 1.00 79.75 191 ARG A C 1
ATOM 1486 O O . ARG A 1 191 ? -10.527 -1.030 40.896 1.00 79.75 191 ARG A O 1
ATOM 1493 N N . ASP A 1 192 ? -10.110 -2.355 39.125 1.00 82.12 192 ASP A N 1
ATOM 1494 C CA . ASP A 1 192 ? -9.121 -1.470 38.508 1.00 82.12 192 ASP A CA 1
ATOM 1495 C C . ASP A 1 192 ? -9.778 -0.225 37.895 1.00 82.12 192 ASP A C 1
ATOM 1497 O O . ASP A 1 192 ? -9.199 0.857 37.948 1.00 82.12 192 ASP A O 1
ATOM 1501 N N . VAL A 1 193 ? -11.019 -0.344 37.416 1.00 82.69 193 VAL A N 1
ATOM 1502 C CA . VAL A 1 193 ? -11.868 0.782 36.998 1.00 82.69 193 VAL A CA 1
ATOM 1503 C C . VAL A 1 193 ? -12.189 1.687 38.183 1.00 82.69 193 VAL A C 1
ATOM 1505 O O . VAL A 1 193 ? -11.953 2.887 38.106 1.00 82.69 193 VAL A O 1
ATOM 1508 N N . MET A 1 194 ? -12.627 1.139 39.326 1.00 82.56 194 MET A N 1
ATOM 1509 C CA . MET A 1 194 ? -12.853 1.959 40.529 1.00 82.56 194 MET A CA 1
ATOM 1510 C C . MET A 1 194 ? -11.569 2.619 41.056 1.00 82.56 194 MET A C 1
ATOM 1512 O O . MET A 1 194 ? -11.634 3.659 41.707 1.00 82.56 194 MET A O 1
ATOM 1516 N N . ALA A 1 195 ? -10.404 2.029 40.779 1.00 87.00 195 ALA A N 1
ATOM 1517 C CA . ALA A 1 195 ? -9.100 2.612 41.086 1.00 87.00 195 ALA A CA 1
ATOM 1518 C C . ALA A 1 195 ? -8.605 3.617 40.024 1.00 87.00 195 ALA A C 1
ATOM 1520 O O . ALA A 1 195 ? -7.525 4.182 40.194 1.00 87.00 195 ALA A O 1
ATOM 1521 N N . GLY A 1 196 ? -9.355 3.828 38.935 1.00 83.62 196 GLY A N 1
ATOM 1522 C CA . GLY A 1 196 ? -8.980 4.703 37.820 1.00 83.62 196 GLY A CA 1
ATOM 1523 C C . GLY A 1 196 ? -7.796 4.195 36.989 1.00 83.62 196 GLY A C 1
ATOM 1524 O O . GLY A 1 196 ? -7.156 4.976 36.290 1.00 83.62 196 GLY A O 1
ATOM 1525 N N . LEU A 1 197 ? -7.459 2.906 37.091 1.00 86.06 197 LEU A N 1
ATOM 1526 C CA . LEU A 1 197 ? -6.337 2.281 36.383 1.00 86.06 197 LEU A CA 1
ATOM 1527 C C . LEU A 1 197 ? -6.730 1.757 34.998 1.00 86.06 197 LEU A C 1
ATOM 1529 O O . LEU A 1 197 ? -5.858 1.589 34.145 1.00 86.06 197 LEU A O 1
ATOM 1533 N N . LEU A 1 198 ? -8.017 1.473 34.783 1.00 84.62 198 LEU A N 1
ATOM 1534 C CA . LEU A 1 198 ? -8.555 0.935 33.535 1.00 84.62 198 LEU A CA 1
ATOM 1535 C C . LEU A 1 198 ? -9.783 1.729 33.066 1.00 84.62 198 LEU A C 1
ATOM 1537 O O . LEU A 1 198 ? -10.486 2.291 33.907 1.00 84.62 198 LEU A O 1
ATOM 1541 N N . PRO A 1 199 ? -10.042 1.762 31.744 1.00 84.25 199 PRO A N 1
ATOM 1542 C CA . PRO A 1 199 ? -11.212 2.423 31.170 1.00 84.25 199 PRO A CA 1
ATOM 1543 C C . PRO A 1 199 ? -12.513 1.735 31.584 1.00 84.25 199 PRO A C 1
ATOM 1545 O O . PRO A 1 199 ? -12.541 0.519 31.817 1.00 84.25 199 PRO A O 1
ATOM 1548 N N . GLU A 1 200 ? -13.599 2.503 31.637 1.00 85.19 200 GLU A N 1
ATOM 1549 C CA . GLU A 1 200 ? -14.914 1.985 31.989 1.00 85.19 200 GLU A CA 1
ATOM 1550 C C . GLU A 1 200 ? -15.445 1.032 30.906 1.00 85.19 200 GLU A C 1
ATOM 1552 O O . GLU A 1 200 ? -14.975 0.979 29.763 1.00 85.19 200 GLU A O 1
ATOM 1557 N N . ALA A 1 201 ? -16.446 0.224 31.262 1.00 81.94 201 ALA A N 1
ATOM 1558 C CA . ALA A 1 201 ? -17.038 -0.717 30.311 1.00 81.94 201 ALA A CA 1
ATOM 1559 C C . ALA A 1 201 ? -17.741 0.007 29.147 1.00 81.94 201 ALA A C 1
ATOM 1561 O O . ALA A 1 201 ? -17.798 -0.526 28.035 1.00 81.94 201 ALA A O 1
ATOM 1562 N N . GLU A 1 202 ? -18.256 1.209 29.408 1.00 85.50 202 GLU A N 1
ATOM 1563 C CA . GLU A 1 202 ? -18.872 2.090 28.417 1.00 85.50 202 GLU A CA 1
ATOM 1564 C C . GLU A 1 202 ? -17.818 2.596 27.421 1.00 85.50 202 GLU A C 1
ATOM 1566 O O . GLU A 1 202 ? -17.981 2.366 26.223 1.00 85.50 202 GLU A O 1
ATOM 1571 N N . ASP A 1 203 ? -16.671 3.095 27.900 1.00 89.00 203 ASP A N 1
ATOM 1572 C CA . ASP A 1 203 ? -15.532 3.509 27.058 1.00 89.00 203 ASP A CA 1
ATOM 1573 C C . ASP A 1 203 ? -15.031 2.370 26.156 1.00 89.00 203 ASP A C 1
ATOM 1575 O O . ASP A 1 203 ? -14.705 2.552 24.977 1.00 89.00 203 ASP A O 1
ATOM 1579 N N . CYS A 1 204 ? -14.968 1.152 26.704 1.00 87.62 204 CYS A N 1
ATOM 1580 C CA . CYS A 1 204 ? -14.576 -0.028 25.940 1.00 87.62 204 CYS A CA 1
ATOM 1581 C C . CYS A 1 204 ? -15.597 -0.377 24.849 1.00 87.62 204 CYS A C 1
ATOM 1583 O O . CYS A 1 204 ? -15.219 -0.897 23.797 1.00 87.62 204 CYS A O 1
ATOM 1585 N N . SER A 1 205 ? -16.881 -0.125 25.105 1.00 87.88 205 SER A N 1
ATOM 1586 C CA . SER A 1 205 ? -17.966 -0.383 24.155 1.00 87.88 205 SER A CA 1
ATOM 1587 C C . SER A 1 205 ? -17.965 0.650 23.027 1.00 87.88 205 SER A C 1
ATOM 1589 O O . SER A 1 205 ? -18.050 0.260 21.864 1.00 87.88 205 SER A O 1
ATOM 1591 N N . GLU A 1 206 ? -17.762 1.930 23.347 1.00 92.31 206 GLU A N 1
ATOM 1592 C CA . GLU A 1 206 ? -17.574 3.002 22.360 1.00 92.31 206 GLU A CA 1
ATOM 1593 C C . GLU A 1 206 ? -16.334 2.742 21.489 1.00 92.31 206 GLU A C 1
ATOM 1595 O O . GLU A 1 206 ? -16.383 2.815 20.260 1.00 92.31 206 GLU A O 1
ATOM 1600 N N . SER A 1 207 ? -15.226 2.328 22.110 1.00 91.81 207 SER A N 1
ATOM 1601 C CA . SER A 1 207 ? -14.007 1.948 21.387 1.00 91.81 207 SER A CA 1
ATOM 1602 C C . SER A 1 207 ? -14.245 0.773 20.432 1.00 91.81 207 SER A C 1
ATOM 1604 O O . SER A 1 207 ? -13.719 0.759 19.319 1.00 91.81 207 SER A O 1
ATOM 1606 N N . LEU A 1 208 ? -15.046 -0.218 20.842 1.00 91.75 208 LEU A N 1
ATOM 1607 C CA . LEU A 1 208 ? -15.409 -1.347 19.987 1.00 91.75 208 LEU A CA 1
ATOM 1608 C C . LEU A 1 208 ? -16.269 -0.905 18.796 1.00 91.75 208 LEU A C 1
ATOM 1610 O O . LEU A 1 208 ? -16.027 -1.366 17.681 1.00 91.75 208 LEU A O 1
ATOM 1614 N N . GLU A 1 209 ? -17.239 -0.016 19.014 1.00 92.81 209 GLU A N 1
ATOM 1615 C CA . GLU A 1 209 ? -18.052 0.576 17.945 1.00 92.81 209 GLU A CA 1
ATOM 1616 C C . GLU A 1 209 ? -17.179 1.342 16.946 1.00 92.81 209 GLU A C 1
ATOM 1618 O O . GLU A 1 209 ? -17.291 1.144 15.736 1.00 92.81 209 GLU A O 1
ATOM 1623 N N . TYR A 1 210 ? -16.220 2.129 17.435 1.00 92.81 210 TYR A N 1
ATOM 1624 C CA . TYR A 1 210 ? -15.242 2.782 16.574 1.00 92.81 210 TYR A CA 1
ATOM 1625 C C . TYR A 1 210 ? -14.429 1.771 15.751 1.00 92.81 210 TYR A C 1
ATOM 1627 O O . TYR A 1 210 ? -14.265 1.940 14.541 1.00 92.81 210 TYR A O 1
ATOM 1635 N N . CYS A 1 211 ? -13.947 0.685 16.365 1.00 90.75 211 CYS A N 1
ATOM 1636 C CA . CYS A 1 211 ? -13.230 -0.363 15.638 1.00 90.75 211 CYS A CA 1
ATOM 1637 C C . CYS A 1 211 ? -14.101 -1.054 14.576 1.00 90.75 211 CYS A C 1
ATOM 1639 O O . CYS A 1 211 ? -13.586 -1.396 13.510 1.00 90.75 211 CYS A O 1
ATOM 1641 N N . LEU A 1 212 ? -15.396 -1.250 14.843 1.00 92.25 212 LEU A N 1
ATOM 1642 C CA . LEU A 1 212 ? -16.362 -1.773 13.872 1.00 92.25 212 LEU A CA 1
ATOM 1643 C C . LEU A 1 212 ? -16.522 -0.814 12.689 1.00 92.25 212 LEU A C 1
ATOM 1645 O O . LEU A 1 212 ? -16.341 -1.236 11.552 1.00 92.25 212 LEU A O 1
ATOM 1649 N N . ASN A 1 213 ? -16.723 0.478 12.952 1.00 92.00 213 ASN A N 1
ATOM 1650 C CA . ASN A 1 213 ? -16.829 1.502 11.910 1.00 92.00 213 ASN A CA 1
ATOM 1651 C C . ASN A 1 213 ? -15.575 1.552 11.023 1.00 92.00 213 ASN A C 1
ATOM 1653 O O . ASN A 1 213 ? -15.669 1.659 9.801 1.00 92.00 213 ASN A O 1
ATOM 1657 N N . VAL A 1 214 ? -14.383 1.441 11.623 1.00 88.75 214 VAL A N 1
ATOM 1658 C CA . VAL A 1 214 ? -13.120 1.390 10.871 1.00 88.75 214 VAL A CA 1
ATOM 1659 C C . VAL A 1 214 ? -12.996 0.096 10.068 1.00 88.75 214 VAL A C 1
ATOM 1661 O O . VAL A 1 214 ? -12.535 0.146 8.935 1.00 88.75 214 VAL A O 1
ATOM 1664 N N . ARG A 1 215 ? -13.396 -1.059 10.610 1.00 87.56 215 ARG A N 1
ATOM 1665 C CA . ARG A 1 215 ? -13.417 -2.323 9.857 1.00 87.56 215 ARG A CA 1
ATOM 1666 C C . ARG A 1 215 ? -14.328 -2.206 8.635 1.00 87.56 215 ARG A C 1
ATOM 1668 O O . ARG A 1 215 ? -13.888 -2.539 7.541 1.00 87.56 215 ARG A O 1
ATOM 1675 N N . ASP A 1 216 ? -15.543 -1.707 8.823 1.00 87.38 216 ASP A N 1
ATOM 1676 C CA . ASP A 1 216 ? -16.571 -1.636 7.780 1.00 87.38 216 ASP A CA 1
ATOM 1677 C C . ASP A 1 216 ? -16.178 -0.646 6.677 1.00 87.38 216 ASP A C 1
ATOM 1679 O O . ASP A 1 216 ? -16.362 -0.916 5.495 1.00 87.38 216 ASP A O 1
ATOM 1683 N N . ALA A 1 217 ? -15.495 0.448 7.031 1.00 84.00 217 ALA A N 1
ATOM 1684 C CA . ALA A 1 217 ? -14.904 1.362 6.051 1.00 84.00 217 ALA A CA 1
ATOM 1685 C C . ALA A 1 217 ? -13.844 0.701 5.141 1.00 84.00 217 ALA A C 1
ATOM 1687 O O . ALA A 1 217 ? -13.524 1.244 4.084 1.00 84.00 217 ALA A O 1
ATOM 1688 N N . TYR A 1 218 ? -13.281 -0.437 5.556 1.00 81.44 218 TYR A N 1
ATOM 1689 C CA . TYR A 1 218 ? -12.267 -1.201 4.826 1.00 81.44 218 TYR A CA 1
ATOM 1690 C C . TYR A 1 218 ? -12.808 -2.502 4.225 1.00 81.44 218 TYR A C 1
ATOM 1692 O O . TYR A 1 218 ? -12.027 -3.270 3.659 1.00 81.44 218 TYR A O 1
ATOM 1700 N N . GLU A 1 219 ? -14.110 -2.765 4.332 1.00 81.00 219 GLU A N 1
ATOM 1701 C CA . GLU A 1 219 ? -14.735 -3.957 3.769 1.00 81.00 219 GLU A CA 1
ATOM 1702 C C . GLU A 1 219 ? -14.525 -4.004 2.239 1.00 81.00 219 GLU A C 1
ATOM 1704 O O . GLU A 1 219 ? -14.842 -3.040 1.533 1.00 81.00 219 GLU A O 1
ATOM 1709 N N . PRO A 1 220 ? -13.919 -5.079 1.694 1.00 75.62 220 PRO A N 1
ATOM 1710 C CA . PRO A 1 220 ? -13.754 -5.210 0.254 1.00 75.62 220 PRO A CA 1
ATOM 1711 C C . PRO A 1 220 ? -15.123 -5.425 -0.413 1.00 75.62 220 PRO A C 1
ATOM 1713 O O . PRO A 1 220 ? -15.948 -6.149 0.136 1.00 75.62 220 PRO A O 1
ATOM 1716 N N . PRO A 1 221 ? -15.374 -4.860 -1.607 1.00 70.56 221 PRO A N 1
ATOM 1717 C CA . PRO A 1 221 ? -16.612 -5.118 -2.336 1.00 70.56 221 PRO A CA 1
ATOM 1718 C C . PRO A 1 221 ? -16.780 -6.620 -2.619 1.00 70.56 221 PRO A C 1
ATOM 1720 O O . PRO A 1 221 ? -15.828 -7.274 -3.045 1.00 70.56 221 PRO A O 1
ATOM 1723 N N . ASP A 1 222 ? -18.003 -7.139 -2.458 1.00 63.97 222 ASP A N 1
ATOM 1724 C CA . ASP A 1 222 ? -18.387 -8.562 -2.595 1.00 63.97 222 ASP A CA 1
ATOM 1725 C C . ASP A 1 222 ? -18.087 -9.205 -3.968 1.00 63.97 222 ASP A C 1
ATOM 1727 O O . ASP A 1 222 ? -18.305 -10.398 -4.188 1.00 63.97 222 ASP A O 1
ATOM 1731 N N . HIS A 1 223 ? -17.574 -8.440 -4.930 1.00 51.09 223 HIS A N 1
ATOM 1732 C CA . HIS A 1 223 ? -17.221 -8.903 -6.268 1.00 51.09 223 HIS A CA 1
ATOM 1733 C C . HIS A 1 223 ? -15.777 -9.421 -6.285 1.00 51.09 223 HIS A C 1
ATOM 1735 O O . HIS A 1 223 ? -14.878 -8.827 -6.873 1.00 51.09 223 HIS A O 1
ATOM 1741 N N . GLY A 1 224 ? -15.560 -10.553 -5.612 1.00 44.56 224 GLY A N 1
ATOM 1742 C CA . GLY A 1 224 ? -14.294 -11.295 -5.591 1.00 44.56 224 GLY A CA 1
ATOM 1743 C C . GLY A 1 224 ? -13.950 -12.035 -6.890 1.00 44.56 224 GLY A C 1
ATOM 1744 O O . GLY A 1 224 ? -13.047 -12.870 -6.883 1.00 44.56 224 GLY A O 1
ATOM 1745 N N . ASP A 1 225 ? -14.642 -11.755 -7.992 1.00 40.94 225 ASP A N 1
ATOM 1746 C CA . ASP A 1 225 ? -14.254 -12.235 -9.313 1.00 40.94 225 ASP A CA 1
ATOM 1747 C C . ASP A 1 225 ? -13.553 -11.071 -10.010 1.00 40.94 225 ASP A C 1
ATOM 1749 O O . ASP A 1 225 ? -14.099 -9.974 -10.063 1.00 40.94 225 ASP A O 1
ATOM 1753 N N . GLY A 1 226 ? -12.325 -11.262 -10.491 1.00 44.41 226 GLY A N 1
ATOM 1754 C CA . GLY A 1 226 ? -11.431 -10.214 -11.012 1.00 44.41 226 GLY A CA 1
ATOM 1755 C C . GLY A 1 226 ? -11.918 -9.464 -12.264 1.00 44.41 226 GLY A C 1
ATOM 1756 O O . GLY A 1 226 ? -11.108 -8.933 -13.018 1.00 44.41 226 GLY A O 1
ATOM 1757 N N . THR A 1 227 ? -13.222 -9.410 -12.503 1.00 36.53 227 THR A N 1
ATOM 1758 C CA . THR A 1 227 ? -13.920 -8.629 -13.514 1.00 36.53 227 THR A CA 1
ATOM 1759 C C . THR A 1 227 ? -14.253 -7.238 -12.976 1.00 36.53 227 THR A C 1
ATOM 1761 O O . THR A 1 227 ? -15.403 -6.809 -12.927 1.00 36.53 227 THR A O 1
ATOM 1764 N N . PHE A 1 228 ? -13.222 -6.464 -12.624 1.00 40.94 228 PHE A N 1
ATOM 1765 C CA . PHE A 1 228 ? -13.392 -5.014 -12.654 1.00 40.94 228 PHE A CA 1
ATOM 1766 C C . PHE A 1 228 ? -13.633 -4.635 -14.121 1.00 40.94 228 PHE A C 1
ATOM 1768 O O . PHE A 1 228 ? -12.747 -4.770 -14.961 1.00 40.94 228 PHE A O 1
ATOM 1775 N N . HIS A 1 229 ? -14.882 -4.280 -14.422 1.00 40.00 229 HIS A N 1
ATOM 1776 C CA . HIS A 1 229 ? -15.425 -3.882 -15.716 1.00 40.00 229 HIS A CA 1
ATOM 1777 C C . HIS A 1 229 ? -14.401 -3.251 -16.686 1.00 40.00 229 HIS A C 1
ATOM 1779 O O . HIS A 1 229 ? -14.191 -2.041 -16.693 1.00 40.00 229 HIS A O 1
ATOM 1785 N N . LEU A 1 230 ? -13.907 -4.057 -17.630 1.00 41.78 230 LEU A N 1
ATOM 1786 C CA . LEU A 1 230 ? -13.499 -3.590 -18.965 1.00 41.78 230 LEU A CA 1
ATOM 1787 C C . LEU A 1 230 ? -14.702 -3.074 -19.787 1.00 41.78 230 LEU A C 1
ATOM 1789 O O . LEU A 1 230 ? -14.530 -2.540 -20.871 1.00 41.78 230 LEU A O 1
ATOM 1793 N N . GL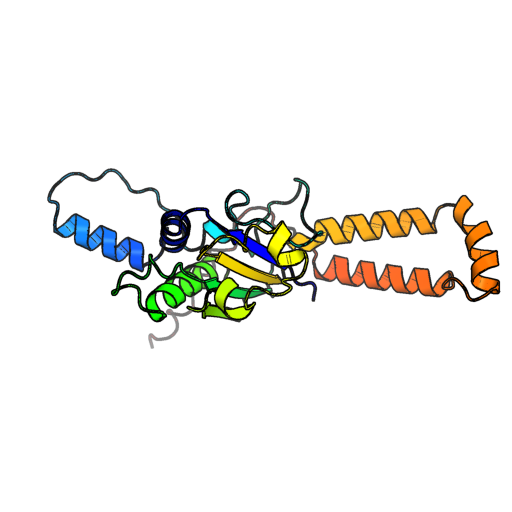N A 1 231 ? -15.937 -3.185 -19.280 1.00 33.66 231 GLN A N 1
ATOM 1794 C CA . GLN A 1 231 ? -17.136 -2.680 -19.964 1.00 33.66 231 GLN A CA 1
ATOM 1795 C C . GLN A 1 231 ? -17.335 -1.159 -19.857 1.00 33.66 231 GLN A C 1
ATOM 1797 O O . GLN A 1 231 ? -18.296 -0.646 -20.420 1.00 33.66 231 GLN A O 1
ATOM 1802 N N . GLN A 1 232 ? -16.456 -0.429 -19.162 1.00 36.22 232 GLN A N 1
ATOM 1803 C CA . GLN A 1 232 ? -16.464 1.039 -19.180 1.00 36.22 232 GLN A CA 1
ATOM 1804 C C . GLN A 1 232 ? -15.349 1.626 -20.064 1.00 36.22 232 GLN A C 1
ATOM 1806 O O . GLN A 1 232 ? -15.001 2.795 -19.940 1.00 36.22 232 GLN A O 1
ATOM 1811 N N . GLU A 1 233 ? -14.793 0.835 -20.985 1.00 40.53 233 GLU A N 1
ATOM 1812 C CA . GLU A 1 233 ? -14.172 1.360 -22.202 1.00 40.53 233 GLU A CA 1
ATOM 1813 C C . GLU A 1 233 ? -15.266 1.470 -23.271 1.00 40.53 233 GLU A C 1
ATOM 1815 O O . GLU A 1 233 ? -15.616 0.475 -23.901 1.00 40.53 233 GLU A O 1
ATOM 1820 N N . GLY A 1 234 ? -15.871 2.649 -23.461 1.00 41.50 234 GLY A N 1
ATOM 1821 C CA . GLY A 1 234 ? -16.880 2.754 -24.522 1.00 41.50 234 GLY A CA 1
ATOM 1822 C C . GLY A 1 234 ? -17.639 4.054 -24.757 1.00 41.50 234 GLY A C 1
ATOM 1823 O O . GLY A 1 234 ? -18.414 4.067 -25.704 1.00 41.50 234 GLY A O 1
ATOM 1824 N N . THR A 1 235 ? -17.472 5.131 -23.979 1.00 38.94 235 THR A N 1
ATOM 1825 C CA . THR A 1 235 ? -18.285 6.349 -24.225 1.00 38.94 235 THR A CA 1
ATOM 1826 C C . THR A 1 235 ? -17.548 7.686 -24.198 1.00 38.94 235 THR A C 1
ATOM 1828 O O . THR A 1 235 ? -18.135 8.689 -24.580 1.00 38.94 235 THR A O 1
ATOM 1831 N N . TYR A 1 236 ? -16.260 7.751 -23.840 1.00 43.25 236 TYR A N 1
ATOM 1832 C CA . TYR A 1 236 ? -15.582 9.058 -23.758 1.00 43.25 236 TYR A CA 1
ATOM 1833 C C . TYR A 1 236 ? -15.204 9.662 -25.127 1.00 43.25 236 TYR A C 1
ATOM 1835 O O . TYR A 1 236 ? -14.966 10.860 -25.228 1.00 43.25 236 TYR A O 1
ATOM 1843 N N . PHE A 1 237 ? -15.164 8.859 -26.196 1.00 44.28 237 PHE A N 1
ATOM 1844 C CA . PHE A 1 237 ? -14.795 9.327 -27.542 1.00 44.28 237 PHE A CA 1
ATOM 1845 C C . PHE A 1 237 ? -15.964 9.393 -28.536 1.00 44.28 237 PHE A C 1
ATOM 1847 O O . PHE A 1 237 ? -15.746 9.756 -29.688 1.00 44.28 237 PHE A O 1
ATOM 1854 N N . SER A 1 238 ? -17.192 9.060 -28.128 1.00 46.25 238 SER A N 1
ATOM 1855 C CA . SER A 1 238 ? -18.348 9.000 -29.037 1.00 46.25 238 SER A CA 1
ATOM 1856 C C . SER A 1 238 ? -19.172 10.290 -29.128 1.00 46.25 238 SER A C 1
ATOM 1858 O O . SER A 1 238 ? -20.126 10.317 -29.892 1.00 46.25 238 SER A O 1
ATOM 1860 N N . GLU A 1 239 ? -18.832 11.353 -28.392 1.00 43.19 239 GLU A N 1
ATOM 1861 C CA . GLU A 1 239 ? -19.653 12.582 -28.338 1.00 43.19 239 GLU A CA 1
ATOM 1862 C C . GLU A 1 239 ? -19.098 13.781 -29.133 1.00 43.19 239 GLU A C 1
ATOM 1864 O O . GLU A 1 239 ? -19.618 14.880 -29.004 1.00 43.19 239 GLU A O 1
ATOM 1869 N N . ASN A 1 240 ? -18.088 13.601 -29.994 1.00 45.84 240 ASN A N 1
ATOM 1870 C CA . ASN A 1 240 ? -17.557 14.691 -30.838 1.00 45.84 240 ASN A CA 1
ATOM 1871 C C . ASN A 1 240 ? -17.646 14.395 -32.344 1.00 45.84 240 ASN A C 1
ATOM 1873 O O . ASN A 1 240 ? -16.701 14.637 -33.096 1.00 45.84 240 ASN A O 1
ATOM 1877 N N . THR A 1 241 ? -18.790 13.884 -32.790 1.00 47.31 241 THR A N 1
ATOM 1878 C CA . THR A 1 241 ? -19.181 13.943 -34.203 1.00 47.31 241 THR A CA 1
ATOM 1879 C C . THR A 1 241 ? -20.610 14.448 -34.306 1.00 47.31 241 THR A C 1
ATOM 1881 O O . THR A 1 241 ? -21.532 13.640 -34.354 1.00 47.31 241 THR A O 1
ATOM 1884 N N . ASP A 1 242 ? -20.741 15.771 -34.336 1.00 44.09 242 ASP A N 1
ATOM 1885 C CA . ASP A 1 242 ? -21.791 16.504 -35.046 1.00 44.09 242 ASP A CA 1
ATOM 1886 C C . ASP A 1 242 ? -21.117 17.639 -35.834 1.00 44.09 242 ASP A C 1
ATOM 1888 O O . ASP A 1 242 ? -20.245 18.330 -35.251 1.00 44.09 242 ASP A O 1
#

Secondary structure (DSSP, 8-state):
---EEEEEE-SSHHHHHHHHHTTSHHHHHHHHHHHHH--S---------TTGGGG-TTTSEE-STT---SSS---GGG-SS-EEEEEEE--TT---TT--HHHHHHHHHHHHHHHH--SEEEEEE--S-HHHHHTTS---HHHHHTTTTSTT--EEEEEE--GGGHHHHHHHHHHHHHHHH-HHHHHHHHHHHHTTSS--HHHHHHHHHHHHHHHHTTPPPS--SS---GGGSSSTTSS---